Protein 2ERX (pdb70)

Nearest PDB structures (foldseek):
  2erx-assembly1_A  TM=1.006E+00  e=3.617E-36  Homo sapiens
  8b69-assembly1_D  TM=9.251E-01  e=3.423E-17  Homo sapiens
  6if3-assembly1_B  TM=9.334E-01  e=2.438E-16  Homo sapiens
  3nkv-assembly2_B  TM=9.254E-01  e=1.265E-15  Homo sapiens
  6bsx-assembly4_D  TM=8.796E-01  e=8.119E-16  Homo sapiens

Solvent-accessible surface area: 14906 Å² total; per-residue (Å²): 177,19,11,72,1,2,1,2,4,17,47,38,3,14,13,19,24,2,0,25,45,27,27,28,46,51,68,76,138,78,152,26,89,19,29,21,2,21,6,47,43,56,3,43,21,70,110,79,128,20,12,0,33,0,15,1,5,27,19,55,159,77,50,85,74,40,53,98,101,14,0,59,117,3,49,0,0,1,0,0,0,4,0,37,35,58,77,4,13,89,66,0,47,78,19,35,78,44,3,58,118,48,66,99,120,48,5,20,3,0,0,0,4,70,21,48,73,48,126,67,57,104,2,99,37,77,60,0,71,41,38,4,161,100,26,145,24,32,48,25,27,0,0,3,99,121,88,83,42,2,84,78,0,1,86,54,0,4,68,73,10,171,105,143,100,9,58,79,102,121,53,0,54,1,2,2,1,3,8,36,38,4,14,14,19,24,2,0,26,45,24,29,27,52,48,73,68,118,71,137,32,79,14,30,20,3,16,6,34,44,61,5,50,30,110,121,8,10,0,17,0,5,1,5,17,33,69,42,99,55,107,81,35,48,34,89,7,0,60,98,3,49,0,0,1,0,0,0,4,0,40,36,126,125,4,10,45,69,0,109,84,19,39,58,55,2,71,89,69,98,102,46,5,19,4,0,0,0,4,69,28,44,70,67,134,59,65,53,0,100,43,83,57,0,61,56,32,4,72,105,31,119,25,29,49,25,28,0,0,3,106,117,75,86,41,0,64,82,0,1,94,38,0,3,130,72,14,164,114,67,116,14,57,82

Radius of gyration: 21.2 Å; Cα contacts (8 Å, |Δi|>4): 663; chains: 2; bounding box: 57×48×46 Å

Foldseek 3Di:
DEAEEEEDWAPPQQLVLLVCCQQPVDHDPDGDFDAKDKDWDWWDWAPGIHIYIYIRHGNDPPCVVVLLVSLLPHQEYEYEAEQLDPVRVVVCPVVLVSNCVNVVLGAYEYEHEPVVVVVNGDHDPVNVVVVCVVSVHHYDYYYSVVRGCSQVVVQVRQVSRDVINIHD/DDEAEEEEDWAPPQQLVLLVCCQPPVDHDPDDDFDDKDKDWDWWDLVIDIYIYIRHGNHDDPPVVLLVSLLVHQEYEYEGEQLDPVRVVVCVVVLVSSVVNYLGAYEYEHEPVVPVVRGDHDPVNVVVVCVVSVYHYDYYYSPVRGCSNVVVQVSQVSNPPGHIGD

Structure (mmCIF, N/CA/C/O backbone):
data_2ERX
#
_entry.id   2ERX
#
_cell.length_a   55.041
_cell.length_b   74.931
_cell.length_c   85.691
_cell.angle_alpha   90.00
_cell.angle_beta   90.00
_cell.angle_gamma   90.00
#
_symmetry.space_group_name_H-M   'P 21 21 21'
#
loop_
_entity.id
_entity.type
_entity.pdbx_description
1 polymer 'GTP-binding protein Di-Ras2'
2 non-polymer 'PHOSPHATE ION'
3 non-polymer 'MAGNESIUM ION'
4 non-polymer "GUANOSINE-5'-DIPHOSPHATE"
5 water water
#
loop_
_atom_site.group_PDB
_atom_site.id
_atom_site.type_symbol
_atom_site.label_atom_id
_atom_site.label_alt_id
_atom_site.label_comp_id
_atom_site.label_asym_id
_atom_site.label_entity_id
_atom_site.label_seq_id
_atom_site.pdbx_PDB_ins_code
_atom_site.Cartn_x
_atom_site.Cartn_y
_atom_site.Cartn_z
_atom_site.occupancy
_atom_site.B_iso_or_equiv
_atom_site.auth_seq_id
_atom_site.auth_comp_id
_atom_site.auth_asym_id
_atom_site.auth_atom_id
_atom_site.pdbx_PDB_model_num
ATOM 1 N N . ASN A 1 2 ? -12.842 5.452 8.937 1.00 56.65 6 ASN A N 1
ATOM 2 C CA . ASN A 1 2 ? -13.820 5.640 10.049 1.00 55.15 6 ASN A CA 1
ATOM 3 C C . ASN A 1 2 ? -13.593 6.966 10.805 1.00 49.96 6 ASN A C 1
ATOM 4 O O . ASN A 1 2 ? -14.482 7.830 10.908 1.00 52.73 6 ASN A O 1
ATOM 9 N N . ASP A 1 3 ? -12.404 7.099 11.371 1.00 34.88 7 ASP A N 1
ATOM 10 C CA . ASP A 1 3 ? -12.020 8.346 11.997 1.00 29.49 7 ASP A CA 1
ATOM 11 C C . ASP A 1 3 ? -10.579 8.690 11.653 1.00 29.43 7 ASP A C 1
ATOM 12 O O . ASP A 1 3 ? -9.836 7.854 11.148 1.00 28.62 7 ASP A O 1
ATOM 17 N N . TYR A 1 4 ? -10.229 9.955 11.866 1.00 19.71 8 TYR A N 1
ATOM 18 C CA . TYR A 1 4 ? -8.894 10.431 11.676 1.00 17.23 8 TYR A CA 1
ATOM 19 C C . TYR A 1 4 ? -8.327 10.734 13.044 1.00 19.23 8 TYR A C 1
ATOM 20 O O . TYR A 1 4 ? -8.939 11.461 13.793 1.00 23.05 8 TYR A O 1
ATOM 29 N N . ARG A 1 5 ? -7.203 10.105 13.391 1.00 19.20 9 ARG A N 1
ATOM 30 C CA . ARG A 1 5 ? -6.668 10.091 14.744 1.00 20.02 9 ARG A CA 1
ATOM 31 C C . ARG A 1 5 ? -5.415 10.928 14.885 1.00 19.35 9 ARG A C 1
ATOM 32 O O . ARG A 1 5 ? -4.423 10.701 14.255 1.00 18.21 9 ARG A O 1
ATOM 40 N N . VAL A 1 6 ? -5.470 11.917 15.790 1.00 17.28 10 VAL A N 1
ATOM 41 C CA . VAL A 1 6 ? -4.367 12.800 16.121 1.00 17.86 10 VAL A CA 1
ATOM 42 C C . VAL A 1 6 ? -3.934 12.562 17.555 1.00 21.58 10 VAL A C 1
ATOM 43 O O . VAL A 1 6 ? -4.817 12.434 18.392 1.00 20.91 10 VAL A O 1
ATOM 47 N N . ALA A 1 7 ? -2.645 12.409 17.817 1.00 16.89 11 ALA A N 1
ATOM 48 C CA . ALA A 1 7 ? -2.184 12.244 19.197 1.00 18.60 11 ALA A CA 1
ATOM 49 C C . ALA A 1 7 ? -1.281 13.411 19.567 1.00 18.74 11 ALA A C 1
ATOM 50 O O . ALA A 1 7 ? -0.431 13.805 18.778 1.00 19.84 11 ALA A O 1
ATOM 52 N N . VAL A 1 8 ? -1.398 13.871 20.823 1.00 18.61 12 VAL A N 1
ATOM 53 C CA . VAL A 1 8 ? -0.684 15.012 21.265 1.00 18.22 12 VAL A CA 1
ATOM 54 C C . VAL A 1 8 ? 0.227 14.600 22.348 1.00 19.25 12 VAL A C 1
ATOM 55 O O . VAL A 1 8 ? -0.256 14.047 23.371 1.00 20.99 12 VAL A O 1
ATOM 59 N N . PHE A 1 9 ? 1.525 14.865 22.178 1.00 16.96 13 PHE A N 1
ATOM 60 C CA . PHE A 1 9 ? 2.568 14.443 23.153 1.00 16.07 13 PHE A CA 1
ATOM 61 C C . PHE A 1 9 ? 3.376 15.649 23.653 1.00 17.84 13 PHE A C 1
ATOM 62 O O . PHE A 1 9 ? 3.450 16.706 23.003 1.00 21.07 13 PHE A O 1
ATOM 70 N N . GLY A 1 10 ? 4.011 15.473 24.809 1.00 17.92 14 GLY A N 1
ATOM 71 C CA . GLY A 1 10 ? 4.906 16.465 25.369 1.00 18.40 14 GLY A CA 1
ATOM 72 C C . GLY A 1 10 ? 5.003 16.355 26.879 1.00 21.13 14 GLY A C 1
ATOM 73 O O . GLY A 1 10 ? 4.245 15.624 27.513 1.00 19.89 14 GLY A O 1
ATOM 74 N N . ALA A 1 11 ? 5.967 17.072 27.440 1.00 19.96 15 ALA A N 1
ATOM 75 C CA . ALA A 1 11 ? 6.207 17.053 28.896 1.00 22.39 15 ALA A CA 1
ATOM 76 C C . ALA A 1 11 ? 5.032 17.558 29.715 1.00 20.25 15 ALA A C 1
ATOM 77 O O . ALA A 1 11 ? 4.206 18.284 29.236 1.00 20.48 15 ALA A O 1
ATOM 79 N N . GLY A 1 12 ? 5.000 17.229 31.007 1.00 21.18 16 GLY A N 1
ATOM 80 C CA . GLY A 1 12 ? 3.915 17.758 31.826 1.00 20.63 16 GLY A CA 1
ATOM 81 C C . GLY A 1 12 ? 4.068 19.284 31.880 1.00 22.41 16 GLY A C 1
ATOM 82 O O . GLY A 1 12 ? 5.201 19.845 31.991 1.00 23.19 16 GLY A O 1
ATOM 83 N N . GLY A 1 13 ? 2.922 19.942 31.795 1.00 20.62 17 GLY A N 1
ATOM 84 C CA . GLY A 1 13 ? 2.785 21.343 32.068 1.00 18.57 17 GLY A CA 1
ATOM 85 C C . GLY A 1 13 ? 2.988 22.259 30.879 1.00 20.98 17 GLY A C 1
ATOM 86 O O . GLY A 1 13 ? 2.943 23.483 31.039 1.00 21.75 17 GLY A O 1
ATOM 87 N N . VAL A 1 14 ? 3.209 21.695 29.699 1.00 18.87 18 VAL A N 1
ATOM 88 C CA . VAL A 1 14 ? 3.440 22.534 28.502 1.00 16.45 18 VAL A CA 1
ATOM 89 C C . VAL A 1 14 ? 2.224 23.143 27.853 1.00 18.76 18 VAL A C 1
ATOM 90 O O . VAL A 1 14 ? 2.356 24.068 27.086 1.00 19.50 18 VAL A O 1
ATOM 94 N N . GLY A 1 15 ? 1.046 22.583 28.118 1.00 18.29 19 GLY A N 1
ATOM 95 C CA . GLY A 1 15 ? -0.196 23.002 27.532 1.00 16.78 19 GLY A CA 1
ATOM 96 C C . GLY A 1 15 ? -0.890 22.072 26.557 1.00 18.60 19 GLY A C 1
ATOM 97 O O . GLY A 1 15 ? -1.756 22.507 25.793 1.00 19.79 19 GLY A O 1
ATOM 98 N N . LYS A 1 16 ? -0.567 20.778 26.606 1.00 17.70 20 LYS A N 1
ATOM 99 C CA . LYS A 1 16 ? -1.239 19.766 25.762 1.00 17.54 20 LYS A CA 1
ATOM 100 C C . LYS A 1 16 ? -2.756 19.837 25.957 1.00 16.78 20 LYS A C 1
ATOM 101 O O . LYS A 1 16 ? -3.552 19.987 25.038 1.00 17.87 20 LYS A O 1
ATOM 107 N N . SER A 1 17 ? -3.190 19.631 27.217 1.00 17.13 21 SER A N 1
ATOM 108 C CA . SER A 1 17 ? -4.600 19.606 27.494 1.00 15.16 21 SER A CA 1
ATOM 109 C C . SER A 1 17 ? -5.271 20.928 27.116 1.00 16.21 21 SER A C 1
ATOM 110 O O . SER A 1 17 ? -6.384 20.968 26.590 1.00 17.30 21 SER A O 1
ATOM 113 N N . SER A 1 18 ? -4.598 22.038 27.454 1.00 17.43 22 SER A N 1
ATOM 114 C CA . SER A 1 18 ? -5.127 23.354 27.142 1.00 17.15 22 SER A CA 1
ATOM 115 C C . SER A 1 18 ? -5.310 23.627 25.651 1.00 16.84 22 SER A C 1
ATOM 116 O O . SER A 1 18 ? -6.310 24.236 25.261 1.00 17.68 22 SER A O 1
ATOM 119 N N . LEU A 1 19 ? -4.386 23.145 24.839 1.00 16.96 23 LEU A N 1
ATOM 120 C CA . LEU A 1 19 ? -4.532 23.333 23.383 1.00 16.82 23 LEU A CA 1
ATOM 121 C C . LEU A 1 19 ? -5.727 22.526 22.875 1.00 16.97 23 LEU A C 1
ATOM 122 O O . LEU A 1 19 ? -6.585 23.016 22.125 1.00 16.81 23 LEU A O 1
ATOM 127 N N . VAL A 1 20 ? -5.797 21.281 23.327 1.00 17.81 24 VAL A N 1
ATOM 128 C CA . VAL A 1 20 ? -6.920 20.431 22.945 1.00 18.34 24 VAL A CA 1
ATOM 129 C C . VAL A 1 20 ? -8.266 20.987 23.383 1.00 16.50 24 VAL A C 1
ATOM 130 O O . VAL A 1 20 ? -9.191 21.033 22.585 1.00 18.80 24 VAL A O 1
ATOM 134 N N . LEU A 1 21 ? -8.397 21.409 24.648 1.00 16.45 25 LEU A N 1
ATOM 135 C CA . LEU A 1 21 ? -9.619 21.970 25.142 1.00 17.24 25 LEU A CA 1
ATOM 136 C C . LEU A 1 21 ? -10.007 23.298 24.481 1.00 17.98 25 LEU A C 1
ATOM 137 O O . LEU A 1 21 ? -11.174 23.529 24.188 1.00 18.42 25 LEU A O 1
ATOM 142 N N . ARG A 1 22 ? -9.025 24.148 24.195 1.00 18.79 26 ARG A N 1
ATOM 143 C CA . ARG A 1 22 ? -9.340 25.374 23.466 1.00 19.34 26 ARG A CA 1
ATOM 144 C C . ARG A 1 22 ? -9.900 25.042 22.114 1.00 16.62 26 ARG A C 1
ATOM 145 O O . ARG A 1 22 ? -10.854 25.677 21.677 1.00 20.24 26 ARG A O 1
ATOM 153 N N . PHE A 1 23 ? -9.296 24.116 21.395 1.00 18.45 27 PHE A N 1
ATOM 154 C CA . PHE A 1 23 ? -9.756 23.733 20.084 1.00 16.32 27 PHE A CA 1
ATOM 155 C C . PHE A 1 23 ? -11.122 23.063 20.040 1.00 20.71 27 PHE A C 1
ATOM 156 O O . PHE A 1 23 ? -11.975 23.433 19.271 1.00 22.47 27 PHE A O 1
ATOM 164 N N . VAL A 1 24 ? -11.332 22.105 20.940 1.00 17.16 28 VAL A N 1
ATOM 165 C CA . VAL A 1 24 ? -12.565 21.297 20.933 1.00 17.97 28 VAL A CA 1
ATOM 166 C C . VAL A 1 24 ? -13.729 21.958 21.639 1.00 17.33 28 VAL A C 1
ATOM 167 O O . VAL A 1 24 ? -14.860 21.899 21.172 1.00 19.72 28 VAL A O 1
ATOM 171 N N . LYS A 1 25 ? -13.464 22.592 22.813 1.00 16.21 29 LYS A N 1
ATOM 172 C CA . LYS A 1 25 ? -14.495 23.125 23.702 1.00 16.81 29 LYS A CA 1
ATOM 173 C C . LYS A 1 25 ? -14.561 24.658 23.743 1.00 18.21 29 LYS A C 1
ATOM 174 O O . LYS A 1 25 ? -15.556 25.230 24.139 1.00 20.23 29 LYS A O 1
ATOM 180 N N . GLY A 1 26 ? -13.456 25.288 23.354 1.00 19.27 30 GLY A N 1
ATOM 181 C CA . GLY A 1 26 ? -13.373 26.738 23.321 1.00 21.30 30 GLY A CA 1
ATOM 182 C C . GLY A 1 26 ? -12.964 27.359 24.635 1.00 22.08 30 GLY A C 1
ATOM 183 O O . GLY A 1 26 ? -12.941 28.577 24.740 1.00 26.10 30 GLY A O 1
ATOM 184 N N . THR A 1 27 ? -12.667 26.525 25.626 1.00 19.88 31 THR A N 1
ATOM 185 C CA . THR A 1 27 ? -12.403 26.969 26.983 1.00 22.48 31 THR A CA 1
ATOM 186 C C . THR A 1 27 ? -10.894 27.063 27.299 1.00 20.72 31 THR A C 1
ATOM 187 O O . THR A 1 27 ? -10.019 26.522 26.574 1.00 19.65 31 THR A O 1
ATOM 191 N N . PHE A 1 28 ? -10.622 27.745 28.417 1.00 21.26 32 PHE A N 1
ATOM 192 C CA . PHE A 1 28 ? -9.287 27.795 29.009 1.00 19.96 32 PHE A CA 1
ATOM 193 C C . PHE A 1 28 ? -9.349 27.884 30.527 1.00 18.93 32 PHE A C 1
ATOM 194 O O . PHE A 1 28 ? -10.146 28.649 31.059 1.00 24.53 32 PHE A O 1
ATOM 202 N N . ARG A 1 29 ? -8.520 27.126 31.205 1.00 20.45 33 ARG A N 1
ATOM 203 C CA . ARG A 1 29 ? -8.400 27.221 32.686 1.00 20.47 33 ARG A CA 1
ATOM 204 C C . ARG A 1 29 ? -6.958 27.441 33.100 1.00 19.03 33 ARG A C 1
ATOM 205 O O . ARG A 1 29 ? -6.050 26.830 32.530 1.00 20.34 33 ARG A O 1
ATOM 213 N N . GLU A 1 30 ? -6.752 28.313 34.090 1.00 22.21 34 GLU A N 1
ATOM 214 C CA . GLU A 1 30 ? -5.423 28.516 34.637 1.00 21.97 34 GLU A CA 1
ATOM 215 C C . GLU A 1 30 ? -4.987 27.374 35.534 1.00 21.47 34 GLU A C 1
ATOM 216 O O . GLU A 1 30 ? -3.793 27.211 35.773 1.00 22.35 34 GLU A O 1
ATOM 222 N N . SER A 1 31 ? -5.939 26.649 36.127 1.00 23.15 35 SER A N 1
ATOM 223 C CA . SER A 1 31 ? -5.583 25.511 36.982 1.00 21.72 35 SER A CA 1
ATOM 224 C C . SER A 1 31 ? -5.016 24.363 36.189 1.00 26.80 35 SER A C 1
ATOM 225 O O . SER A 1 31 ? -5.467 24.056 35.109 1.00 30.68 35 SER A O 1
ATOM 228 N N . TYR A 1 32 ? -3.973 23.751 36.737 1.00 21.65 36 TYR A N 1
ATOM 229 C CA . TYR A 1 32 ? -3.346 22.561 36.161 1.00 20.20 36 TYR A CA 1
ATOM 230 C C . TYR A 1 32 ? -4.011 21.302 36.721 1.00 20.98 36 TYR A C 1
ATOM 231 O O . TYR A 1 32 ? -4.024 21.055 37.919 1.00 21.15 36 TYR A O 1
ATOM 240 N N . ILE A 1 33 ? -4.537 20.487 35.813 1.00 17.84 37 ILE A N 1
ATOM 241 C CA . ILE A 1 33 ? -5.149 19.241 36.148 1.00 19.03 37 ILE A CA 1
ATOM 242 C C . ILE A 1 33 ? -4.426 18.150 35.376 1.00 19.52 37 ILE A C 1
ATOM 243 O O . ILE A 1 33 ? -4.661 17.995 34.181 1.00 19.33 37 ILE A O 1
ATOM 248 N N . PRO A 1 34 ? -3.547 17.376 36.014 1.00 18.35 38 PRO A N 1
ATOM 249 C CA . PRO A 1 34 ? -2.819 16.311 35.360 1.00 17.74 38 PRO A CA 1
ATOM 250 C C . PRO A 1 34 ? -3.690 15.324 34.609 1.00 19.16 38 PRO A C 1
ATOM 251 O O . PRO A 1 34 ? -4.766 14.982 35.084 1.00 20.82 38 PRO A O 1
ATOM 255 N N . THR A 1 35 ? -3.192 14.870 33.463 1.00 18.77 39 THR A N 1
ATOM 256 C CA . THR A 1 35 ? -3.919 13.966 32.624 1.00 16.00 39 THR A CA 1
ATOM 257 C C . THR A 1 35 ? -3.280 12.564 32.680 1.00 20.18 39 THR A C 1
ATOM 258 O O . THR A 1 35 ? -2.064 12.443 32.857 1.00 21.97 39 THR A O 1
ATOM 262 N N . VAL A 1 36 ? -4.095 11.504 32.541 1.00 19.08 40 VAL A N 1
ATOM 263 C CA . VAL A 1 36 ? -3.596 10.121 32.292 1.00 18.27 40 VAL A CA 1
ATOM 264 C C . VAL A 1 36 ? -3.694 9.884 30.777 1.00 17.71 40 VAL A C 1
ATOM 265 O O . VAL A 1 36 ? -2.666 9.812 30.091 1.00 21.45 40 VAL A O 1
ATOM 269 N N . GLU A 1 37 ? -4.898 9.872 30.250 1.00 17.27 41 GLU A N 1
ATOM 270 C CA . GLU A 1 37 ? -5.109 9.876 28.798 1.00 17.55 41 GLU A CA 1
ATOM 271 C C . GLU A 1 37 ? -6.566 10.204 28.556 1.00 20.49 41 GLU A C 1
ATOM 272 O O . GLU A 1 37 ? -7.472 9.455 29.013 1.00 22.47 41 GLU A O 1
ATOM 278 N N . ASP A 1 38 ? -6.834 11.287 27.824 1.00 17.87 42 ASP A N 1
ATOM 279 C CA . ASP A 1 38 ? -8.211 11.653 27.494 1.00 16.78 42 ASP A CA 1
ATOM 280 C C . ASP A 1 38 ? -8.323 11.684 25.966 1.00 17.74 42 ASP A C 1
ATOM 281 O O . ASP A 1 38 ? -7.317 11.901 25.285 1.00 21.28 42 ASP A O 1
ATOM 286 N N . THR A 1 39 ? -9.516 11.464 25.470 1.00 18.40 43 THR A N 1
ATOM 287 C CA . THR A 1 39 ? -9.769 11.561 24.037 1.00 18.68 43 THR A CA 1
ATOM 288 C C . THR A 1 39 ? -11.021 12.400 23.780 1.00 19.02 43 THR A C 1
ATOM 289 O O . THR A 1 39 ? -11.980 12.399 24.582 1.00 20.25 43 THR A O 1
ATOM 293 N N . TYR A 1 40 ? -11.043 13.075 22.639 1.00 17.91 44 TYR A N 1
ATOM 294 C CA . TYR A 1 40 ? -12.132 13.939 22.276 1.00 18.48 44 TYR A CA 1
ATOM 295 C C . TYR A 1 40 ? -12.447 13.728 20.823 1.00 20.39 44 TYR A C 1
ATOM 296 O O . TYR A 1 40 ? -11.492 13.594 20.031 1.00 21.92 44 TYR A O 1
ATOM 305 N N . ARG A 1 41 ? -13.728 13.762 20.471 1.00 20.05 45 ARG A N 1
ATOM 306 C CA . ARG A 1 41 ? -14.145 13.735 19.078 1.00 18.67 45 ARG A CA 1
ATOM 307 C C . ARG A 1 41 ? -14.773 15.045 18.585 1.00 20.87 45 ARG A C 1
ATOM 308 O O . ARG A 1 41 ? -15.471 15.769 19.357 1.00 22.13 45 ARG A O 1
ATOM 316 N N . GLN A 1 42 ? -14.532 15.318 17.287 1.00 20.69 46 GLN A N 1
ATOM 317 C CA . GLN A 1 42 ? -15.149 16.452 16.619 1.00 20.56 46 GLN A CA 1
ATOM 318 C C . GLN A 1 42 ? -15.520 16.036 15.208 1.00 23.42 46 GLN A C 1
ATOM 319 O O . GLN A 1 42 ? -14.761 15.318 14.613 1.00 23.11 46 GLN A O 1
ATOM 325 N N . VAL A 1 43 ? -16.682 16.439 14.740 1.00 20.57 47 VAL A N 1
ATOM 326 C CA . VAL A 1 43 ? -17.100 16.093 13.365 1.00 23.37 47 VAL A CA 1
ATOM 327 C C . VAL A 1 43 ? -16.292 16.933 12.399 1.00 23.46 47 VAL A C 1
ATOM 328 O O . VAL A 1 43 ? -16.213 18.168 12.567 1.00 24.18 47 VAL A O 1
ATOM 332 N N . ILE A 1 44 ? -15.734 16.299 11.343 1.00 24.13 48 ILE A N 1
ATOM 333 C CA . ILE A 1 44 ? -14.962 17.013 10.316 1.00 21.74 48 ILE A CA 1
ATOM 334 C C . ILE A 1 44 ? -15.427 16.507 8.984 1.00 26.36 48 ILE A C 1
ATOM 335 O O . ILE A 1 44 ? -16.293 15.652 8.926 1.00 26.94 48 ILE A O 1
ATOM 340 N N . SER A 1 45 ? -14.883 17.085 7.921 1.00 26.38 49 SER A N 1
ATOM 341 C CA . SER A 1 45 ? -15.108 16.602 6.556 1.00 32.00 49 SER A CA 1
ATOM 342 C C . SER A 1 45 ? -13.977 15.668 6.130 1.00 32.00 49 SER A C 1
ATOM 343 O O . SER A 1 45 ? -12.786 15.924 6.384 1.00 27.49 49 SER A O 1
ATOM 346 N N . CYS A 1 46 ? -14.358 14.576 5.490 1.00 35.05 50 CYS A N 1
ATOM 347 C CA . CYS A 1 46 ? -13.397 13.598 5.027 1.00 39.43 50 CYS A CA 1
ATOM 348 C C . CYS A 1 46 ? -13.780 13.155 3.624 1.00 39.33 50 CYS A C 1
ATOM 349 O O . CYS A 1 46 ? -14.817 12.542 3.440 1.00 43.58 50 CYS A O 1
ATOM 352 N N . ASP A 1 47 ? -12.956 13.492 2.645 1.00 46.66 51 ASP A N 1
ATOM 353 C CA . ASP A 1 47 ? -13.332 13.344 1.229 1.00 44.89 51 ASP A CA 1
ATOM 354 C C . ASP A 1 47 ? -14.674 14.034 0.976 1.00 47.18 51 ASP A C 1
ATOM 355 O O . ASP A 1 47 ? -14.869 15.181 1.394 1.00 44.81 51 ASP A O 1
ATOM 357 N N . LYS A 1 48 ? -15.607 13.344 0.322 1.00 42.97 52 LYS A N 1
ATOM 358 C CA . LYS A 1 48 ? -16.933 13.906 0.055 1.00 48.58 52 LYS A CA 1
ATOM 359 C C . LYS A 1 48 ? -17.927 13.360 1.061 1.00 50.19 52 LYS A C 1
ATOM 360 O O . LYS A 1 48 ? -18.999 12.871 0.693 1.00 55.82 52 LYS A O 1
ATOM 362 N N . SER A 1 49 ? -17.557 13.440 2.340 1.00 47.56 53 SER A N 1
ATOM 363 C CA . SER A 1 49 ? -18.345 12.856 3.412 1.00 42.75 53 SER A CA 1
ATOM 364 C C . SER A 1 49 ? -17.927 13.430 4.759 1.00 45.21 53 SER A C 1
ATOM 365 O O . SER A 1 49 ? -17.119 14.355 4.833 1.00 42.91 53 SER A O 1
ATOM 368 N N . ILE A 1 50 ? -18.495 12.865 5.811 1.00 41.10 54 ILE A N 1
ATOM 369 C CA . ILE A 1 50 ? -18.295 13.380 7.164 1.00 44.71 54 ILE A CA 1
ATOM 370 C C . ILE A 1 50 ? -17.708 12.253 8.019 1.00 41.43 54 ILE A C 1
ATOM 371 O O . ILE A 1 50 ? -18.060 11.079 7.842 1.00 36.54 54 ILE A O 1
ATOM 376 N N . CYS A 1 51 ? -16.762 12.592 8.900 1.00 30.49 55 CYS A N 1
ATOM 377 C CA . CYS A 1 51 ? -16.180 11.581 9.759 1.00 30.77 55 CYS A CA 1
ATOM 378 C C . CYS A 1 51 ? -15.857 12.276 11.044 1.00 27.94 55 CYS A C 1
ATOM 379 O O . CYS A 1 51 ? -16.205 13.463 11.196 1.00 29.60 55 CYS A O 1
ATOM 382 N N . THR A 1 52 ? -15.289 11.544 11.992 1.00 29.48 56 THR A N 1
ATOM 383 C CA . THR A 1 52 ? -14.859 12.228 13.212 1.00 25.30 56 THR A CA 1
ATOM 384 C C . THR A 1 52 ? -13.352 12.312 13.238 1.00 26.22 56 THR A C 1
ATOM 385 O O . THR A 1 52 ? -12.633 11.452 12.741 1.00 26.58 56 THR A O 1
ATOM 389 N N . LEU A 1 53 ? -12.886 13.390 13.855 1.00 23.49 57 LEU A N 1
ATOM 390 C CA . LEU A 1 53 ? -11.524 13.573 14.230 1.00 22.33 57 LEU A CA 1
ATOM 391 C C . LEU A 1 53 ? -11.502 13.130 15.695 1.00 21.98 57 LEU A C 1
ATOM 392 O O . LEU A 1 53 ? -12.330 13.601 16.509 1.00 22.37 57 LEU A O 1
ATOM 397 N N . GLN A 1 54 ? -10.587 12.236 16.022 1.00 19.25 58 GLN A N 1
ATOM 398 C CA . GLN A 1 54 ? -10.343 11.801 17.400 1.00 18.48 58 GLN A CA 1
ATOM 399 C C . GLN A 1 54 ? -8.997 12.349 17.838 1.00 20.00 58 GLN A C 1
ATOM 400 O O . GLN A 1 54 ? -7.964 12.051 17.197 1.00 21.53 58 GLN A O 1
ATOM 406 N N . ILE A 1 55 ? -8.987 13.136 18.913 1.00 19.65 59 ILE A N 1
ATOM 407 C CA . ILE A 1 55 ? -7.768 13.701 19.443 1.00 16.29 59 ILE A CA 1
ATOM 408 C C . ILE A 1 55 ? -7.439 13.042 20.759 1.00 19.88 59 ILE A C 1
ATOM 409 O O . ILE A 1 55 ? -8.291 13.066 21.637 1.00 19.58 59 ILE A O 1
ATOM 414 N N . THR A 1 56 ? -6.258 12.478 20.872 1.00 17.18 60 THR A N 1
ATOM 415 C CA . THR A 1 56 ? -5.757 11.866 22.099 1.00 18.80 60 THR A CA 1
ATOM 416 C C . THR A 1 56 ? -4.816 12.812 22.808 1.00 20.64 60 THR A C 1
ATOM 417 O O . THR A 1 56 ? -3.798 13.231 22.289 1.00 20.53 60 THR A O 1
ATOM 421 N N . ASP A 1 57 ? -5.181 13.184 24.035 1.00 18.60 61 ASP A N 1
ATOM 422 C CA . ASP A 1 57 ? -4.403 14.069 24.882 1.00 19.07 61 ASP A CA 1
ATOM 423 C C . ASP A 1 57 ? -3.674 13.147 25.886 1.00 20.06 61 ASP A C 1
ATOM 424 O O . ASP A 1 57 ? -4.319 12.535 26.712 1.00 19.77 61 ASP A O 1
ATOM 429 N N . THR A 1 58 ? -2.364 12.973 25.701 1.00 20.85 62 THR A N 1
ATOM 430 C CA . THR A 1 58 ? -1.586 12.001 26.473 1.00 17.89 62 THR A CA 1
ATOM 431 C C . THR A 1 58 ? -1.007 12.606 27.740 1.00 19.92 62 THR A C 1
ATOM 432 O O . THR A 1 58 ? -1.159 13.786 28.027 1.00 24.62 62 THR A O 1
ATOM 436 N N . THR A 1 59 ? -0.386 11.786 28.562 1.00 20.66 63 THR A N 1
ATOM 437 C CA . THR A 1 59 ? 0.366 12.290 29.701 1.00 19.26 63 THR A CA 1
ATOM 438 C C . THR A 1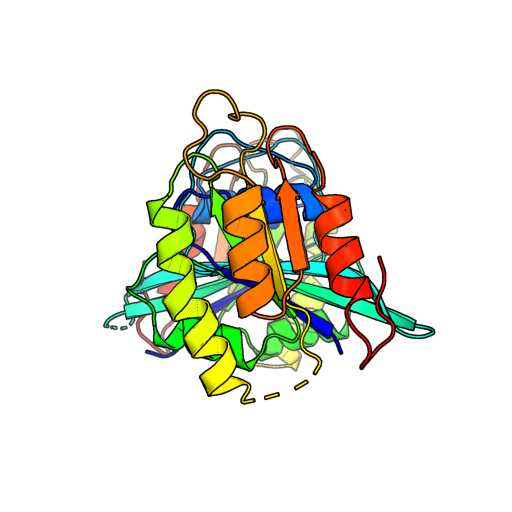 59 ? 1.837 12.536 29.438 1.00 20.89 63 THR A C 1
ATOM 439 O O . THR A 1 59 ? 2.490 11.758 28.750 1.00 25.83 63 THR A O 1
ATOM 443 N N . GLY A 1 60 ? 2.379 13.506 30.133 1.00 22.73 64 GLY A N 1
ATOM 444 C CA . GLY A 1 60 ? 3.802 13.724 30.229 1.00 26.14 64 GLY A CA 1
ATOM 445 C C . GLY A 1 60 ? 4.500 12.914 31.335 1.00 32.28 64 GLY A C 1
ATOM 446 O O . GLY A 1 60 ? 5.713 12.986 31.502 1.00 35.38 64 GLY A O 1
ATOM 447 N N . SER A 1 61 ? 3.746 12.107 32.065 1.00 28.37 65 SER A N 1
ATOM 448 C CA . SER A 1 61 ? 4.345 11.133 32.965 1.00 28.05 65 SER A CA 1
ATOM 449 C C . SER A 1 61 ? 5.062 10.086 32.123 1.00 30.50 65 SER A C 1
ATOM 450 O O . SER A 1 61 ? 4.610 9.742 31.014 1.00 34.27 65 SER A O 1
ATOM 453 N N . HIS A 1 62 ? 6.217 9.623 32.609 1.00 34.02 66 HIS A N 1
ATOM 454 C CA . HIS A 1 62 ? 6.946 8.515 31.969 1.00 35.35 66 HIS A CA 1
ATOM 455 C C . HIS A 1 62 ? 6.530 7.155 32.555 1.00 37.58 66 HIS A C 1
ATOM 456 O O . HIS A 1 62 ? 7.203 6.128 32.300 1.00 36.94 66 HIS A O 1
ATOM 463 N N . GLN A 1 63 ? 5.447 7.132 33.340 1.00 28.04 67 GLN A N 1
ATOM 464 C CA . GLN A 1 63 ? 5.098 5.872 34.021 1.00 35.34 67 GLN A CA 1
ATOM 465 C C . GLN A 1 63 ? 4.198 4.997 33.192 1.00 33.89 67 GLN A C 1
ATOM 466 O O . GLN A 1 63 ? 3.805 3.924 33.662 1.00 37.22 67 GLN A O 1
ATOM 468 N N . PHE A 1 64 ? 3.834 5.420 31.973 1.00 29.75 68 PHE A N 1
ATOM 469 C CA . PHE A 1 64 ? 2.925 4.604 31.182 1.00 28.73 68 PHE A CA 1
ATOM 470 C C . PHE A 1 64 ? 3.479 4.336 29.775 1.00 22.17 68 PHE A C 1
ATOM 471 O O . PHE A 1 64 ? 2.810 4.638 28.798 1.00 26.41 68 PHE A O 1
ATOM 479 N N . PRO A 1 65 ? 4.686 3.756 29.674 1.00 26.56 69 PRO A N 1
ATOM 480 C CA . PRO A 1 65 ? 5.287 3.598 28.344 1.00 25.67 69 PRO A CA 1
ATOM 481 C C . PRO A 1 65 ? 4.490 2.734 27.379 1.00 21.65 69 PRO A C 1
ATOM 482 O O . PRO A 1 65 ? 4.444 3.051 26.199 1.00 23.92 69 PRO A O 1
ATOM 486 N N . ALA A 1 66 ? 3.885 1.645 27.848 1.00 25.46 70 ALA A N 1
ATOM 487 C CA . ALA A 1 66 ? 3.068 0.796 26.941 1.00 28.26 70 ALA A CA 1
ATOM 488 C C . ALA A 1 66 ? 1.878 1.537 26.354 1.00 28.45 70 ALA A C 1
ATOM 489 O O . ALA A 1 66 ? 1.578 1.430 25.154 1.00 27.06 70 ALA A O 1
ATOM 491 N N . MET A 1 67 ? 1.174 2.306 27.189 1.00 29.99 71 MET A N 1
ATOM 492 C CA . MET A 1 67 ? 0.048 3.107 26.738 1.00 29.69 71 MET A CA 1
ATOM 493 C C . MET A 1 67 ? 0.502 4.073 25.646 1.00 25.42 71 MET A C 1
ATOM 494 O O . MET A 1 67 ? -0.176 4.239 24.635 1.00 28.16 71 MET A O 1
ATOM 499 N N . GLN A 1 68 ? 1.659 4.702 25.844 1.00 24.84 72 GLN A N 1
ATOM 500 C CA . GLN A 1 68 ? 2.183 5.720 24.928 0.50 16.67 72 GLN A CA 1
ATOM 501 C C . GLN A 1 68 ? 2.500 5.040 23.586 1.00 23.34 72 GLN A C 1
ATOM 502 O O . GLN A 1 68 ? 2.180 5.593 22.533 1.00 22.44 72 GLN A O 1
ATOM 512 N N . ARG A 1 69 ? 3.079 3.839 23.619 1.00 23.19 73 ARG A N 1
ATOM 513 C CA . ARG A 1 69 ? 3.407 3.155 22.354 1.00 21.72 73 ARG A CA 1
ATOM 514 C C . ARG A 1 69 ? 2.151 2.772 21.588 1.00 20.95 73 ARG A C 1
ATOM 515 O O . ARG A 1 69 ? 2.122 2.886 20.338 1.00 20.61 73 ARG A O 1
ATOM 523 N N . LEU A 1 70 ? 1.102 2.350 22.303 1.00 21.09 74 LEU A N 1
ATOM 524 C CA . LEU A 1 70 ? -0.162 2.048 21.652 1.00 22.42 74 LEU A CA 1
ATOM 525 C C . LE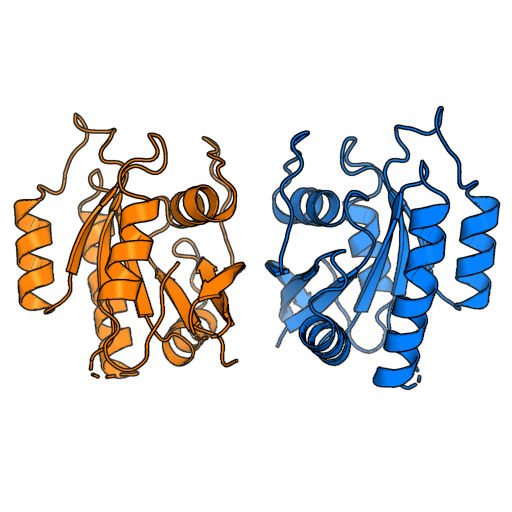U A 1 70 ? -0.781 3.313 21.009 1.00 21.21 74 LEU A C 1
ATOM 526 O O . LEU A 1 70 ? -1.270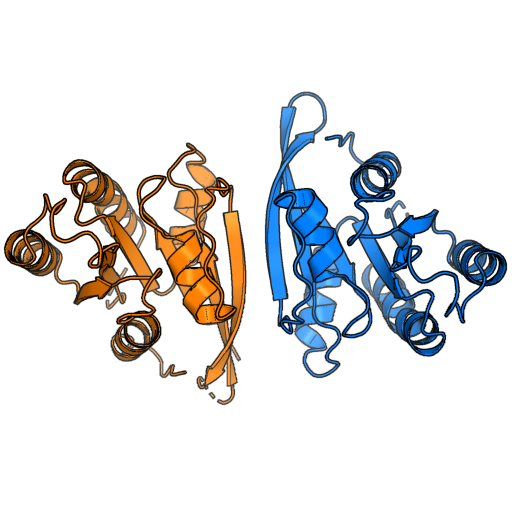 3.228 19.861 1.00 22.90 74 LEU A O 1
ATOM 531 N N . SER A 1 71 ? -0.692 4.459 21.704 1.00 22.30 75 SER A N 1
ATOM 532 C CA . SER A 1 71 ? -1.162 5.752 21.156 1.00 24.83 75 SER A CA 1
ATOM 533 C C . SER A 1 71 ? -0.429 6.196 19.901 1.00 23.21 75 SER A C 1
ATOM 534 O O . SER A 1 71 ? -1.024 6.701 18.942 1.00 26.84 75 SER A O 1
ATOM 537 N N . ILE A 1 72 ? 0.869 5.909 19.833 1.00 21.13 76 ILE A N 1
ATOM 538 C CA . ILE A 1 72 ? 1.617 6.174 18.649 1.00 20.06 76 ILE A CA 1
ATOM 539 C C . ILE A 1 72 ? 1.178 5.268 17.504 1.00 22.81 76 ILE A C 1
ATOM 540 O O . ILE A 1 72 ? 0.929 5.685 16.394 1.00 23.87 76 ILE A O 1
ATOM 545 N N . SER A 1 73 ? 1.039 3.982 17.797 1.00 20.35 77 SER A N 1
ATOM 546 C CA . SER A 1 73 ? 0.673 2.999 16.770 1.00 20.79 77 SER A CA 1
ATOM 547 C C . SER A 1 73 ? -0.652 3.321 16.076 1.00 22.50 77 SER A C 1
ATOM 548 O O . SER A 1 73 ? -0.751 3.153 14.874 1.00 29.99 77 SER A O 1
ATOM 551 N N . LYS A 1 74 ? -1.632 3.735 16.856 1.00 28.04 78 LYS A N 1
ATOM 552 C CA . LYS A 1 74 ? -2.952 4.038 16.347 1.00 31.40 78 LYS A CA 1
ATOM 553 C C . LYS A 1 74 ? -3.098 5.432 15.712 1.00 29.62 78 LYS A C 1
ATOM 554 O O . LYS A 1 74 ? -4.008 5.637 14.922 1.00 32.73 78 LYS A O 1
ATOM 560 N N . GLY A 1 75 ? -2.199 6.350 16.024 1.00 25.46 79 GLY A N 1
ATOM 561 C CA . GLY A 1 75 ? -2.307 7.717 15.485 1.00 22.54 79 GLY A CA 1
ATOM 562 C C . GLY A 1 75 ? -2.008 7.779 14.018 1.00 21.56 79 GLY A C 1
ATOM 563 O O . GLY A 1 75 ? -1.126 7.035 13.501 1.00 25.20 79 GLY A O 1
ATOM 564 N N . HIS A 1 76 ? -2.717 8.667 13.315 1.00 21.40 80 HIS A N 1
ATOM 565 C CA . HIS A 1 76 ? -2.439 9.040 11.910 1.00 18.48 80 HIS A CA 1
ATOM 566 C C . HIS A 1 76 ? -1.542 10.269 11.789 1.00 21.57 80 HIS A C 1
ATOM 567 O O . HIS A 1 76 ? -0.820 10.428 10.801 1.00 22.66 80 HIS A O 1
ATOM 574 N N . ALA A 1 77 ? -1.598 11.148 12.788 1.00 19.16 81 ALA A N 1
ATOM 575 C CA . ALA A 1 77 ? -0.906 12.452 12.761 1.00 18.60 81 ALA A CA 1
ATOM 576 C C . ALA A 1 77 ? -0.550 12.804 14.207 1.00 17.83 81 ALA A C 1
ATOM 577 O O . ALA A 1 77 ? -1.230 12.345 15.137 1.00 18.74 81 ALA A O 1
ATOM 579 N N . PHE A 1 78 ? 0.522 13.586 14.385 1.00 17.69 82 PHE A N 1
ATOM 580 C CA . PHE A 1 78 ? 1.077 13.864 15.741 1.00 18.22 82 PHE A CA 1
ATOM 581 C C . PHE A 1 78 ? 1.380 15.318 15.961 1.00 19.27 82 PHE A C 1
ATOM 582 O O . PHE A 1 78 ? 1.831 16.016 15.059 1.00 17.68 82 PHE A O 1
ATOM 590 N N . ILE A 1 79 ? 1.106 15.795 17.165 1.00 16.57 83 ILE A N 1
ATOM 591 C CA . ILE A 1 79 ? 1.466 17.126 17.612 1.00 17.85 83 ILE A CA 1
ATOM 592 C C . ILE A 1 79 ? 2.407 16.959 18.809 1.00 18.86 83 ILE A C 1
ATOM 593 O O . ILE A 1 79 ? 2.073 16.305 19.788 1.00 20.23 83 ILE A O 1
ATOM 598 N N . LEU A 1 80 ? 3.593 17.532 18.694 1.00 17.08 84 LEU A N 1
ATOM 599 C CA . LEU A 1 80 ? 4.656 17.406 19.686 1.00 17.04 84 LEU A CA 1
ATOM 600 C C . LEU A 1 80 ? 4.774 18.812 20.302 1.00 18.08 84 LEU A C 1
ATOM 601 O O . LEU A 1 80 ? 5.287 19.737 19.615 1.00 18.32 84 LEU A O 1
ATOM 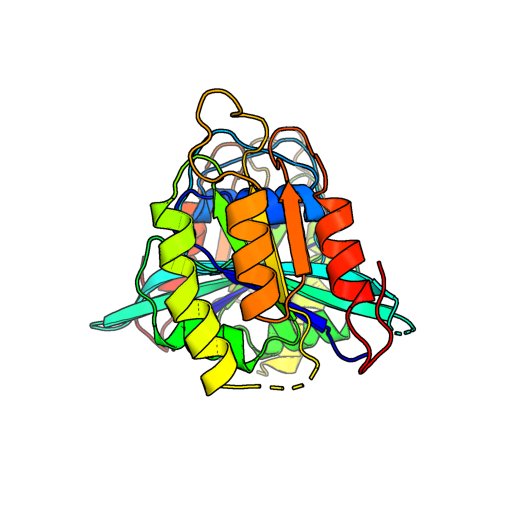606 N N . VAL A 1 81 ? 4.327 18.979 21.537 1.00 18.22 85 VAL A N 1
ATOM 607 C CA . VAL A 1 81 ? 4.222 20.286 22.195 1.00 16.97 85 VAL A CA 1
ATOM 608 C C . VAL A 1 81 ? 5.340 20.446 23.194 1.00 17.37 85 VAL A C 1
ATOM 609 O O . VAL A 1 81 ? 5.628 19.538 24.003 1.00 17.39 85 VAL A O 1
ATOM 613 N N . TYR A 1 82 ? 5.922 21.641 23.201 1.00 18.54 86 TYR A N 1
ATOM 614 C CA . TYR A 1 82 ? 6.831 22.087 24.232 1.00 17.03 86 TYR A CA 1
ATOM 615 C C . TYR A 1 82 ? 6.390 23.488 24.671 1.00 18.88 86 TYR A C 1
ATOM 616 O O . TYR A 1 82 ? 5.531 24.103 24.029 1.00 18.55 86 TYR A O 1
ATOM 625 N N . SER A 1 83 ? 6.976 24.005 25.763 1.00 16.49 87 SER A N 1
ATOM 626 C CA . SER A 1 83 ? 6.704 25.370 26.221 1.00 18.13 87 SER A CA 1
ATOM 627 C C . SER A 1 83 ? 7.875 26.246 25.849 1.00 15.69 87 SER A C 1
ATOM 628 O O . SER A 1 83 ? 9.043 25.891 26.109 1.00 18.12 87 SER A O 1
ATOM 631 N N . ILE A 1 84 ? 7.603 27.401 25.269 1.00 17.70 88 ILE A N 1
ATOM 632 C CA . ILE A 1 84 ? 8.715 28.294 24.897 1.00 19.95 88 ILE A CA 1
ATOM 633 C C . ILE A 1 84 ? 9.478 28.770 26.139 1.00 16.29 88 ILE A C 1
ATOM 634 O O . ILE A 1 84 ? 10.609 29.250 26.028 1.00 20.05 88 ILE A O 1
ATOM 639 N N . THR A 1 85 ? 8.882 28.632 27.300 1.00 20.73 89 THR A N 1
ATOM 640 C CA . THR A 1 85 ? 9.548 29.062 28.528 1.00 21.51 89 THR A CA 1
ATOM 641 C C . THR A 1 85 ? 10.455 27.965 29.144 1.00 24.96 89 THR A C 1
ATOM 642 O O . THR A 1 85 ? 11.058 28.215 30.188 1.00 23.34 89 THR A O 1
ATOM 646 N N . SER A 1 86 ? 10.562 26.795 28.512 1.00 22.80 90 SER A N 1
ATOM 647 C CA . SER A 1 86 ? 11.310 25.661 29.064 1.00 20.24 90 SER A CA 1
ATOM 648 C C . SER A 1 86 ? 12.122 24.937 27.988 1.00 19.79 90 SER A C 1
ATOM 649 O O . SER A 1 86 ? 11.581 24.174 27.190 1.00 19.83 90 SER A O 1
ATOM 652 N N . ARG A 1 87 ? 13.419 25.178 27.959 1.00 22.58 91 ARG A N 1
ATOM 653 C CA . ARG A 1 87 ? 14.308 24.404 27.053 1.00 23.69 91 ARG A CA 1
ATOM 654 C C . ARG A 1 87 ? 14.273 22.911 27.327 1.00 21.53 91 ARG A C 1
ATOM 655 O O . ARG A 1 87 ? 14.312 22.095 26.428 1.00 23.79 91 ARG A O 1
ATOM 658 N N . GLN A 1 88 ? 14.158 22.543 28.586 1.00 24.34 92 GLN A N 1
ATOM 659 C CA . GLN A 1 88 ? 14.051 21.138 28.946 1.00 24.12 92 GLN A CA 1
ATOM 660 C C . GLN A 1 88 ? 12.855 20.477 28.299 1.00 25.13 92 GLN A C 1
ATOM 661 O O . GLN A 1 88 ? 12.953 19.339 27.898 1.00 24.60 92 GLN A O 1
ATOM 664 N N . SER A 1 89 ? 11.705 21.165 28.206 1.00 20.09 93 SER A N 1
ATOM 665 C CA . SER A 1 89 ? 10.531 20.556 27.594 1.00 20.87 93 SER A CA 1
ATOM 666 C C . SER A 1 89 ? 10.752 20.277 26.087 1.00 19.35 93 SER A C 1
ATOM 667 O O . SER A 1 89 ? 10.215 19.333 25.539 1.00 23.34 93 SER A O 1
ATOM 670 N N . LEU A 1 90 ? 11.522 21.128 25.413 1.00 21.25 94 LEU A N 1
ATOM 671 C CA . LEU A 1 90 ? 11.884 20.879 24.010 1.00 22.12 94 LEU A CA 1
ATOM 672 C C . LEU A 1 90 ? 12.736 19.595 23.897 1.00 23.70 94 LEU A C 1
ATOM 673 O O . LEU A 1 90 ? 12.485 18.693 23.068 1.00 23.82 94 LEU A O 1
ATOM 678 N N . GLU A 1 91 ? 13.745 19.504 24.737 1.00 22.95 95 GLU A N 1
ATOM 679 C CA . GLU A 1 91 ? 14.650 18.347 24.739 1.00 27.93 95 GLU A CA 1
ATOM 680 C C . GLU A 1 91 ? 13.943 17.008 24.976 1.00 24.87 95 GLU A C 1
ATOM 681 O O . GLU A 1 91 ? 14.296 15.974 24.381 1.00 27.01 95 GLU A O 1
ATOM 685 N N . GLU A 1 92 ? 12.902 17.033 25.800 1.00 22.90 96 GLU A N 1
ATOM 686 C CA . GLU A 1 92 ? 12.100 15.872 26.130 1.00 25.04 96 GLU A CA 1
ATOM 687 C C . GLU A 1 92 ? 11.262 15.323 24.982 1.00 24.12 96 GLU A C 1
ATOM 688 O O . GLU A 1 92 ? 10.760 14.199 25.056 1.00 25.62 96 GLU A O 1
ATOM 694 N N . LEU A 1 93 ? 11.118 16.083 23.905 1.00 20.59 97 LEU A N 1
ATOM 695 C CA . LEU A 1 93 ? 10.391 15.602 22.725 1.00 23.60 97 LEU A CA 1
ATOM 696 C C . LEU A 1 93 ? 11.237 14.669 21.851 1.00 27.25 97 LEU A C 1
ATOM 697 O O . LEU A 1 93 ? 10.691 13.934 21.027 1.00 24.91 97 LEU A O 1
ATOM 702 N N . LYS A 1 94 ? 12.547 14.723 21.996 1.00 27.97 98 LYS A N 1
ATOM 703 C CA . LYS A 1 94 ? 13.441 13.924 21.128 1.00 29.78 98 LYS A CA 1
ATOM 704 C C . LYS A 1 94 ? 13.155 12.434 21.173 1.00 24.91 98 LYS A C 1
ATOM 705 O O . LYS A 1 94 ? 12.979 11.794 20.110 1.00 27.34 98 LYS A O 1
ATOM 708 N N . PRO A 1 95 ? 13.074 11.840 22.364 1.00 26.48 99 PRO A N 1
ATOM 709 C CA . PRO A 1 95 ? 12.692 10.427 22.492 1.00 25.66 99 PRO A CA 1
ATOM 710 C C . PRO A 1 95 ? 11.314 10.034 21.988 1.00 24.52 99 PRO A C 1
ATOM 711 O O . PRO A 1 95 ? 11.104 8.916 21.577 1.00 27.44 99 PRO A O 1
ATOM 715 N N . ILE A 1 96 ? 10.376 10.987 22.005 1.00 22.12 100 ILE A N 1
ATOM 716 C CA . ILE A 1 96 ? 9.047 10.732 21.528 1.00 22.58 100 ILE A CA 1
ATOM 717 C C . ILE A 1 96 ? 9.124 10.650 19.993 1.00 19.32 100 ILE A C 1
ATOM 718 O O . ILE A 1 96 ? 8.541 9.772 19.383 1.00 22.92 100 ILE A O 1
ATOM 723 N N . TYR A 1 97 ? 9.816 11.614 19.384 1.00 21.83 101 TYR A N 1
ATOM 724 C CA . TYR A 1 97 ? 10.004 11.641 17.909 1.00 21.91 101 TYR A CA 1
ATOM 725 C C . TYR A 1 97 ? 10.660 10.354 17.472 1.00 21.78 101 TYR A C 1
ATOM 726 O O . TYR A 1 97 ? 10.244 9.681 16.492 1.00 22.66 101 TYR A O 1
ATOM 735 N N . GLU A 1 98 ? 11.662 9.947 18.232 1.00 21.32 102 GLU A N 1
ATOM 736 C CA . GLU A 1 98 ? 12.330 8.673 17.906 1.00 22.12 102 GLU A CA 1
ATOM 737 C C . GLU A 1 98 ? 11.405 7.439 17.941 1.00 20.98 102 GLU A C 1
ATOM 738 O O . GLU A 1 98 ? 11.493 6.502 17.111 1.00 23.89 102 GLU A O 1
ATOM 741 N N . GLN A 1 99 ? 10.533 7.381 18.929 1.00 21.54 103 GLN A N 1
ATOM 742 C CA . GLN A 1 99 ? 9.550 6.302 19.025 1.00 21.32 103 GLN A CA 1
ATOM 743 C C . GLN A 1 99 ? 8.539 6.316 17.888 1.00 20.86 103 GLN A C 1
ATOM 744 O O . GLN A 1 99 ? 8.120 5.273 17.406 1.00 21.51 103 GLN A O 1
ATOM 750 N N . ILE A 1 100 ? 8.117 7.515 17.466 1.00 17.79 104 ILE A N 1
ATOM 751 C CA . ILE A 1 100 ? 7.225 7.606 16.309 1.00 22.05 104 ILE A CA 1
ATOM 752 C C . ILE A 1 100 ? 7.923 7.023 15.093 1.00 20.57 104 ILE A C 1
ATOM 753 O O . ILE A 1 100 ? 7.339 6.226 14.346 1.00 23.22 104 ILE A O 1
ATOM 758 N N . CYS A 1 101 ? 9.169 7.418 14.857 1.00 21.87 105 CYS A N 1
ATOM 759 C CA . CYS A 1 101 ? 9.915 6.867 13.716 1.00 26.72 105 CYS A CA 1
ATOM 760 C C . CYS A 1 101 ? 10.105 5.346 13.829 1.00 26.68 105 CYS A C 1
ATOM 761 O O . CYS A 1 101 ? 9.993 4.620 12.831 1.00 27.89 105 CYS A O 1
ATOM 764 N N . GLU A 1 102 ? 10.381 4.837 15.032 1.00 23.11 106 GLU A N 1
ATOM 765 C CA . GLU A 1 102 ? 10.573 3.409 15.187 1.00 26.90 106 GLU A CA 1
ATOM 766 C C . GLU A 1 102 ? 9.307 2.594 14.879 1.00 24.68 106 GLU A C 1
ATOM 767 O O . GLU A 1 102 ? 9.349 1.502 14.279 1.00 27.46 106 GLU A O 1
ATOM 773 N N . ILE A 1 103 ? 8.171 3.081 15.359 1.00 21.64 107 ILE A N 1
ATOM 774 C CA . ILE A 1 103 ? 6.893 2.416 15.255 1.00 19.64 107 ILE A CA 1
ATOM 775 C C . ILE A 1 103 ? 6.291 2.608 13.889 1.00 25.41 107 ILE A C 1
ATOM 776 O O . ILE A 1 103 ? 5.727 1.648 13.351 1.00 27.45 107 ILE A O 1
ATOM 781 N N . LYS A 1 104 ? 6.418 3.794 13.312 1.00 25.04 108 LYS A N 1
ATOM 782 C CA . LYS A 1 104 ? 5.810 4.074 12.010 1.00 30.41 108 LYS A CA 1
ATOM 783 C C . LYS A 1 104 ? 6.728 3.738 10.832 1.00 36.74 108 LYS A C 1
ATOM 784 O O . LYS A 1 104 ? 6.238 3.468 9.738 1.00 41.80 108 LYS A O 1
ATOM 790 N N . GLY A 1 105 ? 8.044 3.768 11.051 1.00 36.10 109 GLY A N 1
ATOM 791 C CA . GLY A 1 105 ? 9.012 3.315 10.051 1.00 39.64 109 GLY A CA 1
ATOM 792 C C . GLY A 1 105 ? 8.970 4.128 8.780 1.00 41.06 109 GLY A C 1
ATOM 793 O O . GLY A 1 105 ? 8.803 5.334 8.827 1.00 47.06 109 GLY A O 1
ATOM 794 N N . SER A 1 109 ? 5.003 10.563 4.940 1.00 29.53 113 SER A N 1
ATOM 795 C CA . SER A 1 109 ? 3.552 10.589 4.727 1.00 27.77 113 SER A CA 1
ATOM 796 C C . SER A 1 109 ? 2.721 10.848 5.989 1.00 32.37 113 SER A C 1
ATOM 797 O O . SER A 1 109 ? 1.495 10.887 5.913 1.00 41.35 113 SER A O 1
ATOM 800 N N . ILE A 1 110 ? 3.389 11.020 7.126 1.00 30.23 114 ILE A N 1
ATOM 801 C CA . ILE A 1 110 ? 2.718 11.226 8.427 1.00 26.09 114 ILE A CA 1
ATOM 802 C C . ILE A 1 110 ? 2.777 12.714 8.870 1.00 22.52 114 ILE A C 1
ATOM 803 O O . ILE A 1 110 ? 3.889 13.267 9.042 1.00 23.45 114 ILE A O 1
ATOM 808 N N . PRO A 1 111 ? 1.605 13.389 8.955 1.00 21.79 115 PRO A N 1
ATOM 809 C CA . PRO A 1 111 ? 1.679 14.748 9.452 1.00 22.15 115 PRO A CA 1
ATOM 810 C C . PRO A 1 111 ? 2.217 14.831 10.879 1.00 22.90 115 PRO A C 1
ATOM 811 O O . PRO A 1 111 ? 1.701 14.205 11.769 1.00 21.24 115 PRO A O 1
ATOM 815 N N . ILE A 1 112 ? 3.243 15.645 11.059 1.00 21.39 116 ILE A N 1
ATOM 816 C CA . ILE A 1 112 ? 3.820 15.924 12.374 1.00 19.55 116 ILE A CA 1
ATOM 817 C C . ILE A 1 112 ? 4.047 17.419 12.521 1.00 20.60 116 ILE A C 1
ATOM 818 O O . ILE A 1 112 ? 4.691 18.018 11.649 1.00 20.17 116 ILE A O 1
ATOM 823 N N . MET A 1 113 ? 3.560 18.006 13.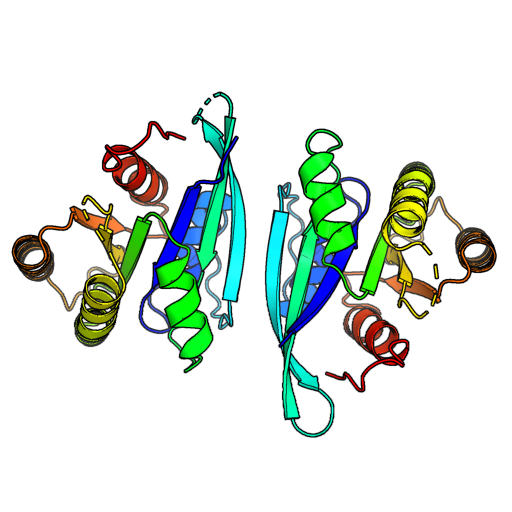610 1.00 20.70 117 MET A N 1
ATOM 824 C CA . MET A 1 113 ? 3.727 19.441 13.930 1.00 21.23 117 MET A CA 1
ATOM 825 C C . MET A 1 113 ? 4.486 19.553 15.248 1.00 19.59 117 MET A C 1
ATOM 826 O O . MET A 1 113 ? 4.074 18.962 16.284 1.00 21.44 117 MET A O 1
ATOM 831 N N . LEU A 1 114 ? 5.594 20.301 15.220 1.00 19.51 118 LEU A N 1
ATOM 832 C CA . LEU A 1 114 ? 6.294 20.734 16.430 1.00 19.38 118 LEU A CA 1
ATOM 833 C C . LEU A 1 114 ? 5.673 22.070 16.858 1.00 20.08 118 LEU A C 1
ATOM 834 O O . LEU A 1 114 ? 5.627 23.009 16.046 1.00 17.84 118 LEU A O 1
ATOM 839 N N . VAL A 1 115 ? 5.245 22.169 18.110 1.00 18.08 119 VAL A N 1
ATOM 840 C CA . VAL A 1 115 ? 4.497 23.323 18.583 1.00 17.50 119 VAL A CA 1
ATOM 841 C C . VAL A 1 115 ? 5.140 23.881 19.852 1.00 19.36 119 VAL A C 1
ATOM 842 O O . VAL A 1 115 ? 5.266 23.199 20.872 1.00 19.24 119 VAL A O 1
ATOM 846 N N . GLY A 1 116 ? 5.506 25.165 19.784 1.00 18.23 120 GLY A N 1
ATOM 847 C CA . GLY A 1 116 ? 5.980 25.890 20.915 1.00 18.49 120 GLY A CA 1
ATOM 848 C C . GLY A 1 116 ? 4.823 26.693 21.519 1.00 17.06 120 GLY A C 1
ATOM 849 O O . GLY A 1 116 ? 4.401 27.736 20.989 1.00 18.88 120 GLY A O 1
ATOM 850 N N . ASN A 1 117 ? 4.276 26.200 22.610 1.00 18.30 121 ASN A N 1
ATOM 851 C CA . ASN A 1 117 ? 3.162 26.821 23.277 1.00 15.29 121 ASN A CA 1
ATOM 852 C C . ASN A 1 117 ? 3.573 27.881 24.308 1.00 13.92 121 ASN A C 1
ATOM 853 O O . ASN A 1 117 ? 4.736 28.014 24.653 1.00 17.47 121 ASN A O 1
ATOM 858 N N . LYS A 1 118 ? 2.602 28.663 24.767 1.00 17.89 122 LYS A N 1
ATOM 859 C CA . LYS A 1 118 ? 2.827 29.737 25.765 1.00 16.56 122 LYS A CA 1
ATOM 860 C C . LYS A 1 118 ? 3.555 30.949 25.166 1.00 18.96 122 LYS A C 1
ATOM 861 O O . LYS A 1 118 ? 4.291 31.655 25.849 1.00 21.10 122 LYS A O 1
ATOM 867 N N . CYS A 1 119 ? 3.327 31.189 23.883 1.00 20.48 123 CYS A N 1
ATOM 868 C CA . CYS A 1 119 ? 4.000 32.289 23.206 1.00 22.01 123 CYS A CA 1
ATOM 869 C C . CYS A 1 119 ? 3.571 33.676 23.756 1.00 24.66 123 CYS A C 1
ATOM 870 O O . CYS A 1 119 ? 4.277 34.691 23.571 1.00 25.41 123 CYS A O 1
ATOM 873 N N . ASP A 1 120 ? 2.467 33.724 24.503 1.00 21.16 124 ASP A N 1
ATOM 874 C CA . ASP A 1 120 ? 2.163 34.903 25.338 1.00 22.05 124 ASP A CA 1
ATOM 875 C C . ASP A 1 120 ? 3.219 35.240 26.420 1.00 25.27 124 ASP A C 1
ATOM 876 O O . ASP A 1 120 ? 3.278 36.387 26.925 1.00 25.50 124 ASP A O 1
ATOM 881 N N . GLU A 1 121 ? 4.021 34.263 26.815 1.00 22.93 125 GLU A N 1
ATOM 882 C CA . GLU A 1 121 ? 5.078 34.412 27.822 1.00 23.60 125 GLU A CA 1
ATOM 883 C C . GLU A 1 121 ? 6.453 34.645 27.167 1.00 26.31 125 GLU A C 1
ATOM 884 O O . GLU A 1 121 ? 7.518 34.307 27.745 1.00 27.78 125 GLU A O 1
ATOM 890 N N . SER A 1 122 ? 6.440 35.269 25.985 1.00 25.04 126 SER A N 1
ATOM 891 C CA . SER A 1 122 ? 7.673 35.582 25.279 1.00 27.42 126 SER A CA 1
ATOM 892 C C . SER A 1 122 ? 8.733 36.273 26.135 1.00 27.86 126 SER A C 1
ATOM 893 O O . SER A 1 122 ? 9.916 36.075 25.880 1.00 32.01 126 SER A O 1
ATOM 896 N N . PRO A 1 123 ? 8.333 37.144 27.070 1.00 28.47 127 PRO A N 1
ATOM 897 C CA . PRO A 1 123 ? 9.326 37.732 28.011 1.00 33.48 127 PRO A CA 1
ATOM 898 C C . PRO A 1 123 ? 10.132 36.754 28.903 1.00 37.61 127 PRO A C 1
ATOM 899 O O . PRO A 1 123 ? 11.197 37.139 29.397 1.00 35.49 127 PRO A O 1
ATOM 903 N N . SER A 1 124 ? 9.627 35.530 29.113 1.00 31.80 128 SER A N 1
ATOM 904 C CA . SER A 1 124 ? 10.317 34.479 29.874 1.00 29.68 128 SER A CA 1
ATOM 905 C C . SER A 1 124 ? 10.784 33.361 28.931 1.00 23.45 128 SER A C 1
ATOM 906 O O . SER A 1 124 ? 11.029 32.241 29.354 1.00 24.53 128 SER A O 1
ATOM 909 N N . ARG A 1 125 ? 10.885 33.685 27.654 1.00 25.23 129 ARG A N 1
ATOM 910 C CA . ARG A 1 125 ? 11.257 32.709 26.667 1.00 22.13 129 ARG A CA 1
ATOM 911 C C . ARG A 1 125 ? 12.662 32.132 26.923 1.00 23.40 129 ARG A C 1
ATOM 912 O O . ARG A 1 125 ? 13.619 32.890 27.138 1.00 25.45 129 ARG A O 1
ATOM 920 N N . GLU A 1 126 ? 12.782 30.816 26.845 1.00 21.32 130 GLU A N 1
ATOM 921 C CA . GLU A 1 126 ? 14.061 30.120 26.831 1.00 20.18 130 GLU A CA 1
ATOM 922 C C . GLU A 1 126 ? 14.396 29.467 25.493 1.00 25.49 130 GLU A C 1
ATOM 923 O O . GLU A 1 126 ? 15.567 29.159 25.227 1.00 30.41 130 GLU A O 1
ATOM 929 N N . VAL A 1 127 ? 13.401 29.190 24.675 1.00 19.09 131 VAL A N 1
ATOM 930 C CA . VAL A 1 127 ? 13.634 28.571 23.385 1.00 19.34 131 VAL A CA 1
ATOM 931 C C . VAL A 1 127 ? 13.311 29.598 22.342 1.00 19.94 131 VAL A C 1
ATOM 932 O O . VAL A 1 127 ? 12.147 30.028 22.222 1.00 20.81 131 VAL A O 1
ATOM 936 N N . GLN A 1 128 ? 14.325 30.004 21.578 1.00 20.15 132 GLN A N 1
ATOM 937 C CA . GLN A 1 128 ? 14.079 30.960 20.500 1.00 20.78 132 GLN A CA 1
ATOM 938 C C . GLN A 1 128 ? 13.447 30.222 19.325 1.00 20.08 132 GLN A C 1
ATOM 939 O O . GLN A 1 128 ? 13.760 29.054 19.056 1.00 22.64 132 GLN A O 1
ATOM 945 N N . SER A 1 129 ? 12.600 30.934 18.593 1.00 20.55 133 SER A N 1
ATOM 946 C CA . SER A 1 129 ? 11.918 30.263 17.462 1.00 20.09 133 SER A CA 1
ATOM 947 C C . SER A 1 129 ? 12.911 29.708 16.486 1.00 21.21 133 SER A C 1
ATOM 948 O O . SER A 1 129 ? 12.735 28.633 15.952 1.00 23.03 133 SER A O 1
ATOM 951 N N . SER A 1 130 ? 13.989 30.443 16.232 1.00 21.03 134 SER A N 1
ATOM 952 C CA . SER A 1 130 ? 15.014 29.969 15.305 1.00 23.34 134 SER A CA 1
ATOM 953 C C . SER A 1 130 ? 15.574 28.594 15.651 1.00 22.58 134 SER A C 1
ATOM 954 O O . SER A 1 130 ? 15.846 27.769 14.762 1.00 25.36 134 SER A O 1
ATOM 957 N N . GLU A 1 131 ? 15.684 28.304 16.946 1.00 21.67 135 GLU A N 1
ATOM 958 C CA . GLU A 1 131 ? 16.223 27.009 17.369 1.00 26.51 135 GLU A CA 1
ATOM 959 C C . GLU A 1 131 ? 15.216 25.859 17.147 1.00 25.25 135 GLU A C 1
ATOM 960 O O . GLU A 1 131 ? 15.580 24.748 16.737 1.00 24.92 135 GLU A O 1
ATOM 963 N N . ALA A 1 132 ? 13.945 26.116 17.406 1.00 23.67 136 ALA A N 1
ATOM 964 C CA . ALA A 1 132 ? 12.925 25.100 17.231 1.00 21.53 136 ALA A CA 1
ATOM 965 C C . ALA A 1 132 ? 12.736 24.861 15.752 1.00 22.02 136 ALA A C 1
ATOM 966 O O . ALA A 1 132 ? 12.537 23.733 15.314 1.00 22.79 136 ALA A O 1
ATOM 968 N N . GLU A 1 133 ? 12.835 25.924 14.961 1.00 22.59 137 GLU A N 1
ATOM 969 C CA . GLU A 1 133 ? 12.744 25.759 13.498 1.00 21.05 137 GLU A CA 1
ATOM 970 C C . GLU A 1 133 ? 13.858 24.877 12.935 1.00 23.61 137 GLU A C 1
ATOM 971 O O . GLU A 1 133 ? 13.631 24.033 12.082 1.00 23.14 137 GLU A O 1
ATOM 977 N N . ALA A 1 134 ? 15.057 25.039 13.455 1.00 24.11 138 ALA A N 1
ATOM 978 C CA . ALA A 1 134 ? 16.164 24.172 13.106 1.00 23.91 138 ALA A CA 1
ATOM 979 C C . ALA A 1 134 ? 15.908 22.700 13.449 1.00 25.93 138 ALA A C 1
ATOM 980 O O . ALA A 1 134 ? 16.222 21.800 12.671 1.00 26.28 138 ALA A O 1
ATOM 982 N N . LEU A 1 135 ? 15.313 22.446 14.615 1.00 23.73 139 LEU A N 1
ATOM 983 C CA . LEU A 1 135 ? 14.978 21.084 14.982 1.00 23.38 139 LEU A CA 1
ATOM 984 C C . LEU A 1 135 ? 13.933 20.484 14.070 1.00 22.59 139 LEU A C 1
ATOM 985 O O . LEU A 1 135 ? 14.085 19.360 13.618 1.00 24.50 139 LEU A O 1
ATOM 990 N N . ALA A 1 136 ? 12.913 21.274 13.737 1.00 22.20 140 ALA A N 1
ATOM 991 C CA . ALA A 1 136 ? 11.836 20.851 12.844 1.00 21.32 140 ALA A CA 1
ATOM 992 C C . ALA A 1 136 ? 12.435 20.503 11.491 1.00 24.77 140 ALA A C 1
ATOM 993 O O . ALA A 1 136 ? 12.023 19.558 10.865 1.00 23.30 140 ALA A O 1
ATOM 995 N N . ARG A 1 137 ? 13.416 21.266 11.053 1.00 22.32 141 ARG A N 1
ATOM 996 C CA . ARG A 1 137 ? 14.077 20.900 9.780 1.00 24.52 141 ARG A CA 1
ATOM 997 C C . ARG A 1 137 ? 14.758 19.554 9.805 1.00 26.73 141 ARG A C 1
ATOM 998 O O . ARG A 1 137 ? 14.631 18.764 8.852 1.00 29.23 141 ARG A O 1
ATOM 1006 N N . THR A 1 138 ? 15.510 19.284 10.862 1.00 24.36 142 THR A N 1
ATOM 1007 C CA . THR A 1 138 ? 16.146 17.967 11.012 1.00 27.87 142 THR A CA 1
ATOM 1008 C C . THR A 1 138 ? 15.153 16.822 11.094 1.00 28.45 142 THR A C 1
ATOM 1009 O O . THR A 1 138 ? 15.420 15.730 10.617 1.00 28.79 142 THR A O 1
ATOM 1013 N N . TRP A 1 139 ? 13.996 17.081 11.694 1.00 25.78 143 TRP A N 1
ATOM 1014 C CA . TRP A 1 139 ? 12.954 16.067 11.901 1.00 26.62 143 TRP A CA 1
ATOM 1015 C C . TRP A 1 139 ? 12.060 15.988 10.681 1.00 31.12 143 TRP A C 1
ATOM 1016 O O . TRP A 1 139 ? 11.207 15.112 10.586 1.00 38.48 143 TRP A O 1
ATOM 1027 N N . LYS A 1 140 ? 12.255 16.893 9.748 1.00 26.98 144 LYS A N 1
ATOM 1028 C CA . LYS A 1 140 ? 11.445 16.995 8.551 1.00 32.83 144 LYS A CA 1
ATOM 1029 C C . LYS A 1 140 ? 9.950 17.162 8.904 1.00 33.96 144 LYS A C 1
ATOM 1030 O O . LYS A 1 140 ? 9.083 16.570 8.267 1.00 37.44 144 LYS A O 1
ATOM 1034 N N . CYS A 1 141 ? 9.661 17.997 9.906 1.00 31.24 145 CYS A N 1
ATOM 1035 C CA . CYS A 1 141 ? 8.274 18.323 10.280 1.00 26.73 145 CYS A CA 1
ATOM 1036 C C . CYS A 1 141 ? 7.964 19.812 10.268 1.00 27.89 145 CYS A C 1
ATOM 1037 O O . CYS A 1 141 ? 8.858 20.646 10.022 1.00 28.56 145 CYS A O 1
ATOM 1040 N N . ALA A 1 142 ? 6.686 20.139 10.450 1.00 24.20 146 ALA A N 1
ATOM 1041 C CA . ALA A 1 142 ? 6.237 21.537 10.460 1.00 21.69 146 ALA A CA 1
ATOM 1042 C C . ALA A 1 142 ? 6.416 22.116 11.859 1.00 21.45 146 ALA A C 1
ATOM 1043 O O . ALA A 1 142 ? 6.592 21.345 12.818 1.00 21.06 146 ALA A O 1
ATOM 1045 N N . PHE A 1 143 ? 6.398 23.441 11.946 1.00 21.57 147 PHE A N 1
ATOM 1046 C CA . PHE A 1 143 ? 6.604 24.156 13.221 1.00 19.43 147 PHE A CA 1
ATOM 1047 C C . PHE A 1 143 ? 5.719 25.365 13.310 1.00 20.67 147 PHE A C 1
ATOM 1048 O O . PHE A 1 143 ? 5.621 26.156 12.353 1.00 21.09 147 PHE A O 1
ATOM 1056 N N . MET A 1 144 ? 5.158 25.580 14.494 1.00 19.73 148 MET A N 1
ATOM 1057 C CA . MET A 1 144 ? 4.523 26.833 14.775 1.00 20.65 148 MET A CA 1
ATOM 1058 C C . MET A 1 144 ? 4.522 27.120 16.276 1.00 18.15 148 MET A C 1
ATOM 1059 O O . MET A 1 144 ? 4.752 26.207 17.098 1.00 20.43 148 MET A O 1
ATOM 1064 N N . GLU A 1 145 ? 4.265 28.366 16.626 1.00 19.06 149 GLU A N 1
ATOM 1065 C CA . GLU A 1 145 ? 4.062 28.761 18.030 1.00 19.04 149 GLU A CA 1
ATOM 1066 C C . GLU A 1 145 ? 2.588 29.039 18.276 1.00 20.71 149 GLU A C 1
ATOM 1067 O O . GLU A 1 145 ? 1.890 29.588 17.428 1.00 22.11 149 GLU A O 1
ATOM 1073 N N . THR A 1 146 ? 2.141 28.719 19.488 1.00 18.95 150 THR A N 1
ATOM 1074 C CA . THR A 1 146 ? 0.743 28.902 19.870 1.00 18.35 150 THR A CA 1
ATOM 1075 C C . THR A 1 146 ? 0.631 29.549 21.239 1.00 16.87 150 THR A C 1
ATOM 1076 O O . THR A 1 146 ? 1.568 29.530 22.021 1.00 18.25 150 THR A O 1
ATOM 1080 N N . SER A 1 147 ? -0.576 30.005 21.563 1.00 17.39 151 SER A N 1
ATOM 1081 C CA . SER A 1 147 ? -0.945 30.277 22.913 1.00 17.59 151 SER A CA 1
ATOM 1082 C C . SER A 1 147 ? -2.370 29.807 23.152 1.00 17.97 151 SER A C 1
ATOM 1083 O O . SER A 1 147 ? -3.327 30.392 22.654 1.00 18.54 151 SER A O 1
ATOM 1086 N N . ALA A 1 148 ? -2.510 28.777 23.965 1.00 16.87 152 ALA A N 1
ATOM 1087 C CA . ALA A 1 148 ? -3.836 28.365 24.366 1.00 17.80 152 ALA A CA 1
ATOM 1088 C C . ALA A 1 148 ? -4.547 29.477 25.140 1.00 18.26 152 ALA A C 1
ATOM 1089 O O . ALA A 1 148 ? -5.752 29.644 25.026 1.00 18.99 152 ALA A O 1
ATOM 1091 N N . LYS A 1 149 ? -3.796 30.190 25.978 1.00 17.93 153 LYS A N 1
ATOM 1092 C CA . LYS A 1 149 ? -4.356 31.239 26.807 1.00 16.95 153 LYS A CA 1
ATOM 1093 C C . LYS A 1 149 ? -4.965 32.337 25.983 1.00 17.19 153 LYS A C 1
ATOM 1094 O O . LYS A 1 149 ? -6.064 32.819 26.285 1.00 19.19 153 LYS A O 1
ATOM 1100 N N . LEU A 1 150 ? -4.210 32.783 24.990 1.00 17.75 154 LEU A N 1
ATOM 1101 C CA . LEU A 1 150 ? -4.685 33.848 24.105 1.00 19.24 154 LEU A CA 1
ATOM 1102 C C . LEU A 1 150 ? -5.569 33.408 22.940 1.00 20.95 154 LEU A C 1
ATOM 1103 O O . LEU A 1 150 ? -6.119 34.243 22.233 1.00 23.49 154 LEU A O 1
ATOM 1108 N N . ASN A 1 151 ? -5.686 32.100 22.716 1.00 18.94 155 ASN A N 1
ATOM 1109 C CA . ASN A 1 151 ? -6.278 31.507 21.518 1.00 20.28 155 ASN A CA 1
ATOM 1110 C C . ASN A 1 151 ? -5.556 31.971 20.272 1.00 23.62 155 ASN A C 1
ATOM 1111 O O . ASN A 1 151 ? -6.199 32.366 19.283 1.00 29.33 155 ASN A O 1
ATOM 1116 N N . HIS A 1 152 ? -4.223 31.921 20.326 1.00 18.48 156 HIS A N 1
ATOM 1117 C CA . HIS A 1 152 ? -3.330 32.333 19.228 1.00 18.52 156 HIS A CA 1
ATOM 1118 C C . HIS A 1 152 ? -2.881 31.044 18.537 1.00 19.73 156 HIS A C 1
ATOM 1119 O O . HIS A 1 152 ? -2.209 30.195 19.152 1.00 17.91 156 HIS A O 1
ATOM 1126 N N . ASN A 1 153 ? -3.233 30.925 17.256 1.00 19.04 157 ASN A N 1
ATOM 1127 C CA . ASN A 1 153 ? -2.804 29.835 16.364 1.00 18.26 157 ASN A CA 1
ATOM 1128 C C . ASN A 1 153 ? -3.358 28.457 16.746 1.00 18.12 157 ASN A C 1
ATOM 1129 O O . ASN A 1 153 ? -2.810 27.443 16.320 1.00 19.78 157 ASN A O 1
ATOM 1134 N N . VAL A 1 154 ? -4.442 28.407 17.520 1.00 17.74 158 VAL A N 1
ATOM 1135 C CA . VAL A 1 154 ? -4.983 27.113 18.014 1.00 18.19 158 VAL A CA 1
ATOM 1136 C C . VAL A 1 154 ? -5.787 26.468 16.882 1.00 19.85 158 VAL A C 1
ATOM 1137 O O . VAL A 1 154 ? -5.572 25.298 16.503 1.00 19.93 158 VAL A O 1
ATOM 1141 N N . LYS A 1 155 ? -6.711 27.224 16.298 1.00 22.34 159 LYS A N 1
ATOM 1142 C CA . LYS A 1 155 ? -7.426 26.686 15.119 1.00 22.08 159 LYS A CA 1
ATOM 1143 C C . LYS A 1 155 ? -6.448 26.414 14.006 1.00 21.22 159 LYS A C 1
ATOM 1144 O O . LYS A 1 155 ? -6.502 25.345 13.353 1.00 24.77 159 LYS A O 1
ATOM 1148 N N . GLU A 1 156 ? -5.519 27.332 13.796 1.00 21.07 160 GLU A N 1
ATOM 1149 C CA . GLU A 1 156 ? -4.504 27.194 12.755 1.00 22.02 160 GLU A CA 1
ATOM 1150 C C . GLU A 1 156 ? -3.656 25.943 12.867 1.00 18.65 160 GLU A C 1
ATOM 1151 O O . GLU A 1 156 ? -3.285 25.346 11.848 1.00 24.01 160 GLU A O 1
ATOM 1157 N N . LEU A 1 157 ? -3.348 25.556 14.099 1.00 19.15 161 LEU A N 1
ATOM 1158 C CA . LEU A 1 157 ? -2.575 24.358 14.392 1.00 21.86 161 LEU A CA 1
ATOM 1159 C C . LEU A 1 157 ? -3.241 23.147 13.744 1.00 21.00 161 LEU A C 1
ATOM 1160 O O . LEU A 1 157 ? -2.618 22.399 12.985 1.00 22.93 161 LEU A O 1
ATOM 1165 N N . PHE A 1 158 ? -4.520 22.974 14.025 1.00 20.09 162 PHE A N 1
ATOM 1166 C CA . PHE A 1 158 ? -5.242 21.794 13.556 1.00 20.79 162 PHE A CA 1
ATOM 1167 C C . PHE A 1 158 ? -5.504 21.916 12.057 1.00 21.58 162 PHE A C 1
ATOM 1168 O O . PHE A 1 158 ? -5.442 20.920 11.328 1.00 24.96 162 PHE A O 1
ATOM 1176 N N . GLN A 1 159 ? -5.795 23.109 11.590 1.00 23.38 163 GLN A N 1
ATOM 1177 C CA . GLN A 1 159 ? -5.977 23.337 10.128 1.00 24.78 163 GLN A CA 1
ATOM 1178 C C . GLN A 1 159 ? -4.715 22.985 9.361 1.00 25.99 163 GLN A C 1
ATOM 1179 O O . GLN A 1 159 ? -4.786 22.280 8.323 1.00 24.45 163 GLN A O 1
ATOM 1185 N N . GLU A 1 160 ? -3.569 23.460 9.837 1.00 21.37 164 GLU A N 1
ATOM 1186 C CA . GLU A 1 160 ? -2.288 23.186 9.195 1.00 21.39 164 GLU A CA 1
ATOM 1187 C C . GLU A 1 160 ? -1.940 21.701 9.259 1.00 23.04 164 GLU A C 1
ATOM 1188 O O . GLU A 1 160 ? -1.477 21.114 8.301 1.00 26.96 164 GLU A O 1
ATOM 1191 N N . LEU A 1 161 ? -2.201 21.066 10.392 1.00 21.12 165 LEU A N 1
ATOM 1192 C CA . LEU A 1 161 ? -1.913 19.648 10.490 1.00 21.94 165 LEU A CA 1
ATOM 1193 C C . LEU A 1 161 ? -2.727 18.837 9.502 1.00 23.89 165 LEU A C 1
ATOM 1194 O O . LEU A 1 161 ? -2.185 17.960 8.811 1.00 25.58 165 LEU A O 1
ATOM 1199 N N . LEU A 1 162 ? -4.012 19.117 9.384 1.00 22.18 166 LEU A N 1
ATOM 1200 C CA . LEU A 1 162 ? -4.848 18.309 8.514 1.00 23.35 166 LEU A CA 1
ATOM 1201 C C . LEU A 1 162 ? -4.502 18.629 7.053 1.00 23.14 166 LEU A C 1
ATOM 1202 O O . LEU A 1 162 ? -4.592 17.761 6.202 1.00 25.86 166 LEU A O 1
ATOM 1207 N N . ASN A 1 163 ? -4.073 19.836 6.761 1.00 22.32 167 ASN A N 1
ATOM 1208 C CA . ASN A 1 163 ? -3.621 20.190 5.416 1.00 23.20 167 ASN A CA 1
ATOM 1209 C C . ASN A 1 163 ? -2.360 19.444 4.978 1.00 24.01 167 ASN A C 1
ATOM 1210 O O . ASN A 1 163 ? -2.131 19.256 3.745 1.00 25.34 167 ASN A O 1
ATOM 1212 N N . LEU A 1 164 ? -1.531 19.003 5.922 1.00 22.70 168 LEU A N 1
ATOM 1213 C CA . LEU A 1 164 ? -0.371 18.155 5.647 1.00 23.46 168 LEU A CA 1
ATOM 1214 C C . LEU A 1 164 ? -0.729 16.723 5.250 1.00 24.17 168 LEU A C 1
ATOM 1215 O O . LEU A 1 164 ? 0.116 16.018 4.693 1.00 29.25 168 LEU A O 1
ATOM 1220 N N . GLU A 1 165 ? -1.950 16.300 5.531 1.00 22.31 169 GLU A N 1
ATOM 1221 C CA . GLU A 1 165 ? -2.390 14.951 5.222 1.00 23.67 169 GLU A CA 1
ATOM 1222 C C . GLU A 1 165 ? -2.664 14.806 3.737 1.00 22.73 169 GLU A C 1
ATOM 1223 O O . GLU A 1 165 ? -3.565 15.430 3.177 1.00 26.12 169 GLU A O 1
ATOM 1229 N N . LYS A 1 166 ? -1.896 13.937 3.119 1.00 23.52 170 LYS A N 1
ATOM 1230 C CA . LYS A 1 166 ? -2.053 13.701 1.696 1.00 27.19 170 LYS A CA 1
ATOM 1231 C C . LYS A 1 166 ? -2.580 12.305 1.363 1.00 26.98 170 LYS A C 1
ATOM 1232 O O . LYS A 1 166 ? -2.822 11.996 0.165 1.00 31.52 170 LYS A O 1
ATOM 1238 N N . ARG A 1 167 ? -2.797 11.480 2.382 1.00 24.19 171 ARG A N 1
ATOM 1239 C CA . ARG A 1 167 ? -3.338 10.132 2.163 1.00 23.95 171 ARG A CA 1
ATOM 1240 C C . ARG A 1 167 ? -4.865 10.128 2.155 1.00 31.21 171 ARG A C 1
ATOM 1241 O O . ARG A 1 167 ? -5.491 9.101 1.833 1.00 27.39 171 ARG A O 1
ATOM 1249 N N . ARG A 1 168 ? -5.449 11.284 2.519 1.00 27.77 172 ARG A N 1
ATOM 1250 C CA . ARG A 1 168 ? -6.855 11.472 2.707 1.00 26.93 172 ARG A CA 1
ATOM 1251 C C . ARG A 1 168 ? -7.110 12.985 2.639 1.00 25.39 172 ARG A C 1
ATOM 1252 O O . ARG A 1 168 ? -6.237 13.746 2.977 1.00 31.93 172 ARG A O 1
ATOM 1260 N N . THR A 1 169 ? -8.284 13.404 2.202 1.00 27.67 173 THR A N 1
ATOM 1261 C CA . THR A 1 169 ? -8.650 14.816 2.210 1.00 31.34 173 THR A CA 1
ATOM 1262 C C . THR A 1 169 ? -9.465 15.067 3.490 1.00 26.29 173 THR A C 1
ATOM 1263 O O . THR A 1 169 ? -10.605 14.656 3.571 1.00 32.23 173 THR A O 1
ATOM 1267 N N . VAL A 1 170 ? -8.837 15.687 4.479 1.00 32.08 174 VAL A N 1
ATOM 1268 C CA . VAL A 1 170 ? -9.505 15.922 5.772 1.00 27.51 174 VAL A CA 1
ATOM 1269 C C . VAL A 1 170 ? -9.442 17.435 6.014 1.00 27.39 174 VAL A C 1
ATOM 1270 O O . VAL A 1 170 ? -8.417 18.077 5.773 1.00 31.16 174 VAL A O 1
ATOM 1274 N N . SER A 1 171 ? -10.559 17.993 6.431 1.00 28.54 175 SER A N 1
ATOM 1275 C CA . SER A 1 171 ? -10.564 19.394 6.811 1.00 28.67 175 SER A CA 1
ATOM 1276 C C . SER A 1 171 ? -11.648 19.642 7.849 1.00 24.04 175 SER A C 1
ATOM 1277 O O . SER A 1 171 ? -12.583 18.838 8.034 1.00 28.08 175 SER A O 1
ATOM 1280 N N . LEU A 1 172 ? -11.531 20.799 8.478 1.00 28.56 176 LEU A N 1
ATOM 1281 C CA . LEU A 1 172 ? -12.480 21.166 9.511 1.00 25.91 176 LEU A CA 1
ATOM 1282 C C . LEU A 1 172 ? -13.780 21.703 8.975 1.00 32.00 176 LEU A C 1
ATOM 1283 O O . LEU A 1 172 ? -14.812 21.544 9.652 1.00 38.19 176 LEU A O 1
ATOM 1288 N N . SER B 1 1 ? -2.600 -4.028 33.971 1.00 45.35 5 SER B N 1
ATOM 1289 C CA . SER B 1 1 ? -3.519 -5.162 33.612 1.00 43.31 5 SER B CA 1
ATOM 1290 C C . SER B 1 1 ? -4.717 -4.648 32.787 1.00 37.77 5 SER B C 1
ATOM 1291 O O . SER B 1 1 ? -4.697 -3.510 32.311 1.00 39.38 5 SER B O 1
ATOM 1294 N N . ASN B 1 2 ? -5.713 -5.497 32.565 1.00 31.04 6 ASN B N 1
ATOM 1295 C CA . ASN B 1 2 ? -6.785 -5.189 31.611 1.00 28.06 6 ASN B CA 1
ATOM 1296 C C . ASN B 1 2 ? -7.654 -4.023 32.124 1.00 28.10 6 ASN B C 1
ATOM 1297 O O . ASN B 1 2 ? -8.082 -4.045 33.267 1.00 31.18 6 ASN B O 1
ATOM 1302 N N . ASP B 1 3 ? -7.941 -3.071 31.233 1.00 26.22 7 ASP B N 1
ATOM 1303 C CA . ASP B 1 3 ? -8.739 -1.893 31.571 1.00 29.17 7 ASP B CA 1
ATOM 1304 C C . ASP B 1 3 ? -10.149 -2.279 31.952 1.00 27.70 7 ASP B C 1
ATOM 1305 O O . ASP B 1 3 ? -10.653 -3.350 31.543 1.00 25.32 7 ASP B O 1
ATOM 1310 N N . TYR B 1 4 ? -10.782 -1.388 32.718 1.00 21.99 8 TYR B N 1
ATOM 1311 C CA . TYR B 1 4 ? -12.196 -1.506 33.107 1.00 20.28 8 TYR B CA 1
ATOM 1312 C C . TYR B 1 4 ? -12.930 -0.314 32.525 1.00 23.07 8 TYR B C 1
ATOM 1313 O O . TYR B 1 4 ? -12.511 0.832 32.725 1.00 23.61 8 TYR B O 1
ATOM 1322 N N . ARG B 1 5 ? -13.989 -0.575 31.767 1.00 19.75 9 ARG B N 1
ATOM 1323 C CA . ARG B 1 5 ? -14.624 0.439 30.958 1.00 19.67 9 ARG B CA 1
ATOM 1324 C C . ARG B 1 5 ? -16.023 0.700 31.466 1.00 20.62 9 ARG B C 1
ATOM 1325 O O . ARG B 1 5 ? -16.855 -0.193 31.553 1.00 19.58 9 ARG B O 1
ATOM 1333 N N . VAL B 1 6 ? -16.324 1.987 31.734 1.00 17.34 10 VAL B N 1
ATOM 1334 C CA . VAL B 1 6 ? -17.668 2.408 32.098 1.00 16.80 10 VAL B CA 1
ATOM 1335 C C . VAL B 1 6 ? -18.174 3.376 31.023 1.00 20.34 10 VAL B C 1
ATOM 1336 O O . VAL B 1 6 ? -17.429 4.296 30.632 1.00 21.56 10 VAL B O 1
ATOM 1340 N N . ALA B 1 7 ? -19.390 3.192 30.546 1.00 19.16 11 ALA B N 1
ATOM 1341 C CA . ALA B 1 7 ? -20.036 4.134 29.615 1.00 19.76 11 ALA B CA 1
ATOM 1342 C C . ALA B 1 7 ? -21.214 4.838 30.246 1.00 18.66 11 ALA B C 1
ATOM 1343 O O . ALA B 1 7 ? -22.017 4.226 30.956 1.00 18.91 11 ALA B O 1
ATOM 1345 N N . VAL B 1 8 ? -21.299 6.134 29.988 1.00 17.95 12 VAL B N 1
ATOM 1346 C CA . VAL B 1 8 ? -22.301 6.974 30.606 1.00 16.89 12 VAL B CA 1
ATOM 1347 C C . VAL B 1 8 ? -23.265 7.439 29.525 1.00 19.50 12 VAL B C 1
ATOM 1348 O O . VAL B 1 8 ? -22.840 8.045 28.528 1.00 19.35 12 VAL B O 1
ATOM 1352 N N . PHE B 1 9 ? -24.561 7.173 29.696 1.00 17.02 13 PHE B N 1
ATOM 1353 C CA . PHE B 1 9 ? -25.597 7.452 28.689 1.00 17.15 13 PHE B CA 1
ATOM 1354 C C . PHE B 1 9 ? -26.698 8.322 29.276 1.00 19.50 13 PHE B C 1
ATOM 1355 O O . PHE B 1 9 ? -26.833 8.404 30.514 1.00 19.51 13 PHE B O 1
ATOM 1363 N N . GLY B 1 10 ? -27.451 8.999 28.434 1.00 18.91 14 GLY B N 1
ATOM 1364 C CA . GLY B 1 10 ? -28.550 9.838 28.889 1.00 19.96 14 GLY B CA 1
ATOM 1365 C C . GLY B 1 10 ? -28.864 10.917 27.880 1.00 20.08 14 GLY B C 1
ATOM 1366 O O . GLY B 1 10 ? -28.057 11.194 27.000 1.00 19.31 14 GLY B O 1
ATOM 1367 N N . ALA B 1 11 ? -30.028 11.518 28.017 1.00 18.56 15 ALA B N 1
ATOM 1368 C CA . ALA B 1 11 ? -30.476 12.624 27.175 1.00 23.08 15 ALA B CA 1
ATOM 1369 C C . ALA B 1 11 ? -29.524 13.824 27.255 1.00 21.11 15 ALA B C 1
ATOM 1370 O O . ALA B 1 11 ? -28.801 14.018 28.214 1.00 19.34 15 ALA B O 1
ATOM 1372 N N . GLY B 1 12 ? -29.530 14.647 26.218 1.00 21.10 16 GLY B N 1
ATOM 1373 C CA . GLY B 1 12 ? -28.764 15.898 26.273 1.00 19.96 16 GLY B CA 1
ATOM 1374 C C . GLY B 1 12 ? -29.222 16.777 27.427 1.00 19.61 16 GLY B C 1
ATOM 1375 O O . GLY B 1 12 ? -30.426 16.898 27.710 1.00 22.22 16 GLY B O 1
ATOM 1376 N N . GLY B 1 13 ? -28.254 17.354 28.128 1.00 17.28 17 GLY B N 1
ATOM 1377 C CA . GLY B 1 13 ? -28.520 18.326 29.170 1.00 18.67 17 GLY B CA 1
ATOM 1378 C C . GLY B 1 13 ? -28.704 17.820 30.558 1.00 22.54 17 GLY B C 1
ATOM 1379 O O . GLY B 1 13 ? -28.878 18.639 31.486 1.00 22.15 17 GLY B O 1
ATOM 1380 N N . VAL B 1 14 ? -28.608 16.508 30.760 1.00 18.23 18 VAL B N 1
ATOM 1381 C CA . VAL B 1 14 ? -28.901 15.906 32.086 1.00 16.63 18 VAL B CA 1
ATOM 1382 C C . VAL B 1 14 ? -27.736 16.021 33.070 1.00 18.55 18 VAL B C 1
ATOM 1383 O O . VAL B 1 14 ? -27.935 15.852 34.265 1.00 18.69 18 VAL B O 1
ATOM 1387 N N . GLY B 1 15 ? -26.529 16.199 32.542 1.00 17.60 19 GLY B N 1
ATOM 1388 C CA . GLY B 1 15 ? -25.319 16.318 33.322 1.00 16.45 19 GLY B CA 1
ATOM 1389 C C . GLY B 1 15 ? -24.349 15.144 33.221 1.00 17.36 19 GLY B C 1
ATOM 1390 O O . GLY B 1 15 ? -23.513 14.941 34.126 1.00 17.53 19 GLY B O 1
ATOM 1391 N N . LYS B 1 16 ? -24.390 14.361 32.133 1.00 15.43 20 LYS B N 1
ATOM 1392 C CA . LYS B 1 16 ? -23.376 13.335 31.917 1.00 17.07 20 LYS B CA 1
ATOM 1393 C C . LYS B 1 16 ? -21.940 13.861 31.953 1.00 15.88 20 LYS B C 1
ATOM 1394 O O . LYS B 1 16 ? -21.082 13.371 32.713 1.00 16.72 20 LYS B O 1
ATOM 1400 N N . SER B 1 17 ? -21.671 14.895 31.156 1.00 15.05 21 SER B N 1
ATOM 1401 C CA . SER B 1 17 ? -20.353 15.484 31.104 1.00 15.90 21 SER B CA 1
ATOM 1402 C C . SER B 1 17 ? -19.940 16.053 32.431 1.00 16.40 21 SER B C 1
ATOM 1403 O O . SER B 1 17 ? -18.781 15.845 32.869 1.00 17.42 21 SER B O 1
ATOM 1406 N N . SER B 1 18 ? -20.880 16.685 33.138 1.00 16.57 22 SER B N 1
ATOM 1407 C CA . SER B 1 18 ? -20.576 17.312 34.431 1.00 16.47 22 SER B CA 1
ATOM 1408 C C . SER B 1 18 ? -20.286 16.251 35.457 1.00 15.76 22 SER B C 1
ATOM 1409 O O . SER B 1 18 ? -19.396 16.461 36.283 1.00 17.05 22 SER B O 1
ATOM 1412 N N . LEU B 1 19 ? -21.011 15.139 35.462 1.00 17.26 23 LEU B N 1
ATOM 1413 C CA . LEU B 1 19 ? -20.708 14.071 36.403 1.00 15.95 23 LEU 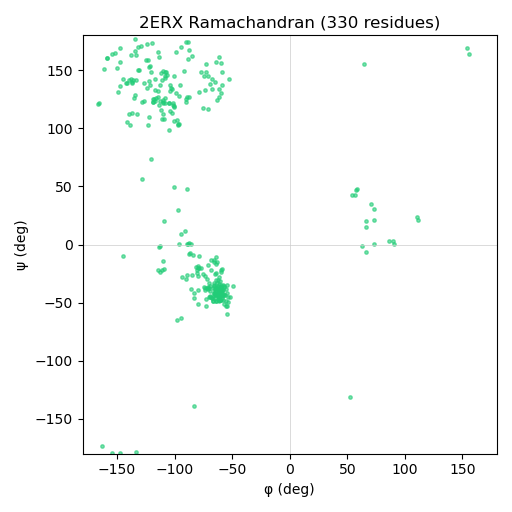B CA 1
ATOM 1414 C C . LEU B 1 19 ? -19.318 13.513 36.209 1.00 15.94 23 LEU B C 1
ATOM 1415 O O . LEU B 1 19 ? -18.533 13.289 37.119 1.00 16.82 23 LEU B O 1
ATOM 1420 N N . VAL B 1 20 ? -18.971 13.198 34.944 1.00 15.21 24 VAL B N 1
ATOM 1421 C CA . VAL B 1 20 ? -17.652 12.683 34.658 1.00 17.32 24 VAL B CA 1
ATOM 1422 C C . VAL B 1 20 ? -16.530 13.649 34.978 1.00 16.46 24 VAL B C 1
ATOM 1423 O O . VAL B 1 20 ? -15.534 13.276 35.568 1.00 18.22 24 VAL B O 1
ATOM 1427 N N . LEU B 1 21 ? -16.695 14.914 34.596 1.00 16.10 25 LEU B N 1
ATOM 1428 C CA . LEU B 1 21 ? -15.689 15.934 34.893 1.00 17.96 25 LEU B CA 1
ATOM 1429 C C . LEU B 1 21 ? -15.530 16.228 36.369 1.00 17.17 25 LEU B C 1
ATOM 1430 O O . LEU B 1 21 ? -14.403 16.379 36.853 1.00 17.81 25 LEU B O 1
ATOM 1435 N N . ARG B 1 22 ? -16.637 16.186 37.127 1.00 17.30 26 ARG B N 1
ATOM 1436 C CA . ARG B 1 22 ? -16.500 16.398 38.571 1.00 16.22 26 ARG B CA 1
ATOM 1437 C C . ARG B 1 22 ? -15.693 15.236 39.186 1.00 16.12 26 ARG B C 1
ATOM 1438 O O . ARG B 1 22 ? -14.810 15.447 40.000 1.00 17.49 26 ARG B O 1
ATOM 1446 N N . PHE B 1 23 ? -15.996 14.005 38.734 1.00 15.68 27 PHE B N 1
ATOM 1447 C CA . PHE B 1 23 ? -15.355 12.822 39.271 1.00 16.72 27 PHE B CA 1
ATOM 1448 C C . PHE B 1 23 ? -13.860 12.779 38.927 1.00 19.14 27 PHE B C 1
ATOM 1449 O O . PHE B 1 23 ? -13.009 12.552 39.785 1.00 19.34 27 PHE B O 1
ATOM 1457 N N . VAL B 1 24 ? -13.529 12.993 37.664 1.00 17.17 28 VAL B N 1
ATOM 1458 C CA . VAL B 1 24 ? -12.148 12.823 37.223 1.00 15.48 28 VAL B CA 1
ATOM 1459 C C . VAL B 1 24 ? -11.277 14.088 37.428 1.00 17.58 28 VAL B C 1
ATOM 1460 O O . VAL B 1 24 ? -10.090 13.995 37.804 1.00 18.06 28 VAL B O 1
ATOM 1464 N N . LYS B 1 25 ? -11.856 15.286 37.196 1.00 16.00 29 LYS B N 1
ATOM 1465 C CA . LYS B 1 25 ? -11.106 16.516 37.131 1.00 17.22 29 LYS B CA 1
ATOM 1466 C C . LYS B 1 25 ? -11.358 17.455 38.304 1.00 15.61 29 LYS B C 1
ATOM 1467 O O . LYS B 1 25 ? -10.598 18.403 38.489 1.00 16.76 29 LYS B O 1
ATOM 1473 N N . GLY B 1 26 ? -12.415 17.187 39.058 1.00 16.40 30 GLY B N 1
ATOM 1474 C CA . GLY B 1 26 ? -12.736 18.033 40.222 1.00 19.98 30 GLY B CA 1
ATOM 1475 C C . GLY B 1 26 ? -13.290 19.394 39.864 1.00 20.83 30 GLY B C 1
ATOM 1476 O O . GLY B 1 26 ? -13.283 20.293 40.696 1.00 22.20 30 GLY B O 1
ATOM 1477 N N . THR B 1 27 ? -13.830 19.564 38.660 1.00 16.99 31 THR B N 1
ATOM 1478 C CA . THR B 1 27 ? -14.347 20.851 38.178 1.00 18.58 31 THR B CA 1
ATOM 1479 C C . THR B 1 27 ? -15.893 20.796 37.960 1.00 19.23 31 THR B C 1
ATOM 1480 O O . THR B 1 27 ? -16.511 19.729 37.902 1.00 18.15 31 THR B O 1
ATOM 1484 N N . PHE B 1 28 ? -16.456 21.993 37.810 1.00 18.98 32 PHE B N 1
ATOM 1485 C CA . PHE B 1 28 ? -17.842 22.167 37.393 1.00 18.40 32 PHE B CA 1
ATOM 1486 C C . PHE B 1 28 ? -18.038 23.448 36.609 1.00 21.53 32 PHE B C 1
ATOM 1487 O O . PHE B 1 28 ? -17.598 24.511 37.054 1.00 24.18 32 PHE B O 1
ATOM 1495 N N . ARG B 1 29 ? -18.712 23.357 35.449 1.00 20.54 33 ARG B N 1
ATOM 1496 C CA . ARG B 1 29 ? -18.988 24.540 34.639 1.00 22.91 33 ARG B CA 1
ATOM 1497 C C . ARG B 1 29 ? -20.486 24.709 34.435 1.00 22.90 33 ARG B C 1
ATOM 1498 O O . ARG B 1 29 ? -21.209 23.731 34.237 1.00 20.83 33 ARG B O 1
ATOM 1506 N N . GLU B 1 30 ? -20.920 25.946 34.565 1.00 23.63 34 GLU B N 1
ATOM 1507 C CA . GLU B 1 30 ? -22.304 26.282 34.322 1.00 22.42 34 GLU B CA 1
ATOM 1508 C C . GLU B 1 30 ? -22.697 26.289 32.847 1.00 22.83 34 GLU B C 1
ATOM 1509 O O . GLU B 1 30 ? -23.861 26.127 32.548 1.00 24.90 34 GLU B O 1
ATOM 1512 N N . SER B 1 31 ? -21.753 26.547 31.930 1.00 22.84 35 SER B N 1
ATOM 1513 C CA . SER B 1 31 ? -22.071 26.602 30.524 1.00 21.54 35 SER B CA 1
ATOM 1514 C C . SER B 1 31 ? -22.330 25.228 29.965 1.00 25.56 35 SER B C 1
ATOM 1515 O O . SER B 1 31 ? -21.953 24.191 30.571 1.00 31.37 35 SER B O 1
ATOM 1518 N N . TYR B 1 32 ? -23.085 25.176 28.888 1.00 22.68 36 TYR B N 1
ATOM 1519 C CA . TYR B 1 32 ? -23.363 23.935 28.237 1.00 22.93 36 TYR B CA 1
ATOM 1520 C C . TYR B 1 32 ? -22.545 23.878 26.986 1.00 23.91 36 TYR B C 1
ATOM 1521 O O . TYR B 1 32 ? -22.672 24.737 26.107 1.00 21.87 36 TYR B O 1
ATOM 1530 N N . ILE B 1 33 ? -21.713 22.847 26.911 1.00 20.85 37 ILE B N 1
ATOM 1531 C CA . ILE B 1 33 ? -20.953 22.513 25.700 1.00 18.39 37 ILE B CA 1
ATOM 1532 C C . ILE B 1 33 ? -21.302 21.096 25.272 1.00 22.49 37 ILE B C 1
ATOM 1533 O O . ILE B 1 33 ? -20.894 20.145 25.911 1.00 18.67 37 ILE B O 1
ATOM 1538 N N . PRO B 1 34 ? -22.020 20.922 24.153 1.00 20.44 38 PRO B N 1
ATOM 1539 C CA . PRO B 1 34 ? -22.391 19.599 23.686 1.00 19.79 38 PRO B CA 1
ATOM 1540 C C . PRO B 1 34 ? -21.184 18.724 23.438 1.00 18.49 38 PRO B C 1
ATOM 1541 O O . PRO B 1 34 ? -20.105 19.218 23.045 1.00 22.54 38 PRO B O 1
ATOM 1545 N N . THR B 1 35 ? -21.377 17.417 23.650 1.00 19.18 39 THR B N 1
ATOM 1546 C CA . THR B 1 35 ? -20.352 16.392 23.537 1.00 17.57 39 THR B CA 1
ATOM 1547 C C . THR B 1 35 ? -20.632 15.553 22.264 1.00 17.95 39 THR B C 1
ATOM 1548 O O . THR B 1 35 ? -21.812 15.333 21.917 1.00 20.86 39 THR B O 1
ATOM 1552 N N . VAL B 1 36 ? -19.587 15.127 21.555 1.00 18.20 40 VAL B N 1
ATOM 1553 C CA . VAL B 1 36 ? -19.727 14.060 20.546 1.00 18.17 40 VAL B CA 1
ATOM 1554 C C . VAL B 1 36 ? -19.394 12.718 21.182 1.00 18.52 40 VAL B C 1
ATOM 1555 O O . VAL B 1 36 ? -20.261 11.872 21.332 1.00 19.93 40 VAL B O 1
ATOM 1559 N N . GLU B 1 37 ? -18.158 12.535 21.632 1.00 17.69 41 GLU B N 1
ATOM 1560 C CA . GLU B 1 37 ? -17.795 11.419 22.495 1.00 18.05 41 GLU B CA 1
ATOM 1561 C C . GLU B 1 37 ? -16.425 11.734 23.088 1.00 19.49 41 GLU B C 1
ATOM 1562 O O . GLU B 1 37 ? -15.466 11.954 22.338 1.00 20.52 41 GLU B O 1
ATOM 1568 N N . ASP B 1 38 ? -16.334 11.775 24.418 1.00 18.54 42 ASP B N 1
ATOM 1569 C CA . ASP B 1 38 ? -15.072 12.021 25.091 1.00 18.46 42 ASP B CA 1
ATOM 1570 C 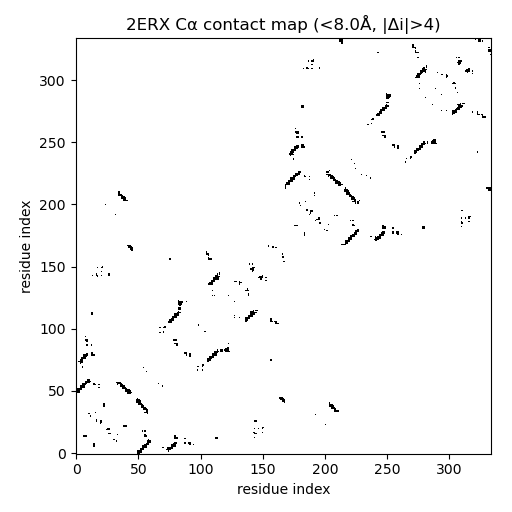C . ASP B 1 38 ? -14.776 10.842 25.981 1.00 18.42 42 ASP B C 1
ATOM 1571 O O . ASP B 1 38 ? -15.730 10.209 26.497 1.00 21.81 42 ASP B O 1
ATOM 1576 N N . THR B 1 39 ? -13.520 10.534 26.164 1.00 16.35 43 THR B N 1
ATOM 1577 C CA . THR B 1 39 ? -13.148 9.499 27.125 1.00 17.73 43 THR B CA 1
ATOM 1578 C C . THR B 1 39 ? -12.039 9.961 28.064 1.00 18.13 43 THR B C 1
ATOM 1579 O O . THR B 1 39 ? -11.203 10.794 27.717 1.00 18.08 43 THR B O 1
ATOM 1583 N N . TYR B 1 40 ? -12.049 9.413 29.290 1.00 18.01 44 TYR B N 1
ATOM 1584 C CA . TYR B 1 40 ? -11.130 9.817 30.304 1.00 16.89 44 TYR B CA 1
ATOM 1585 C C . TYR B 1 40 ? -10.592 8.579 31.043 1.00 18.36 44 TYR B C 1
ATOM 1586 O O . TYR B 1 40 ? -11.375 7.697 31.367 1.00 21.12 44 TYR B O 1
ATOM 1595 N N . ARG B 1 41 ? -9.306 8.557 31.352 1.00 17.57 45 ARG B N 1
ATOM 1596 C CA . ARG B 1 41 ? -8.716 7.484 32.143 1.00 19.06 45 ARG B CA 1
ATOM 1597 C C . ARG B 1 41 ? -8.309 7.933 33.523 1.00 21.12 45 ARG B C 1
ATOM 1598 O O . ARG B 1 41 ? -7.923 9.084 33.755 1.00 20.36 45 ARG B O 1
ATOM 1606 N N . GLN B 1 42 ? -8.386 6.964 34.447 1.00 20.83 46 GLN B N 1
ATOM 1607 C CA . GLN B 1 42 ? -7.965 7.213 35.816 1.00 22.32 46 GLN B CA 1
ATOM 1608 C C . GLN B 1 42 ? -7.351 5.897 36.289 1.00 22.56 46 GLN B C 1
ATOM 1609 O O . GLN B 1 42 ? -7.837 4.832 35.941 1.00 25.96 46 GLN B O 1
ATOM 1615 N N . VAL B 1 43 ? -6.283 5.983 37.072 1.00 22.62 47 VAL B N 1
ATOM 1616 C CA . VAL B 1 43 ? -5.631 4.785 37.614 1.00 25.34 47 VAL B CA 1
ATOM 1617 C C . VAL B 1 43 ? -6.458 4.279 38.807 1.00 26.79 47 VAL B C 1
ATOM 1618 O O . VAL B 1 43 ? -6.842 5.060 39.684 1.00 27.29 47 VAL B O 1
ATOM 1622 N N . ILE B 1 44 ? -6.743 2.969 38.808 1.00 22.37 48 ILE B N 1
ATOM 1623 C CA . ILE B 1 44 ? -7.518 2.382 39.890 1.00 24.96 48 ILE B CA 1
ATOM 1624 C C . ILE B 1 44 ? -6.769 1.093 40.302 1.00 26.38 48 ILE B C 1
ATOM 1625 O O . ILE B 1 44 ? -5.746 0.729 39.734 1.00 28.36 48 ILE B O 1
ATOM 1630 N N . SER B 1 45 ? -7.348 0.401 41.266 1.00 26.17 49 SER B N 1
ATOM 1631 C CA . SER B 1 45 ? -6.822 -0.870 41.760 1.00 29.50 49 SER B CA 1
ATOM 1632 C C . SER B 1 45 ? -7.589 -2.053 41.113 1.00 29.11 49 SER B C 1
ATOM 1633 O O . SER B 1 45 ? -8.828 -2.051 41.079 1.00 27.85 49 SER B O 1
ATOM 1636 N N . CYS B 1 46 ? -6.843 -3.034 40.582 1.00 33.39 50 CYS B N 1
ATOM 1637 C CA . CYS B 1 46 ? -7.400 -4.167 39.818 1.00 37.13 50 CYS B CA 1
ATOM 1638 C C . CYS B 1 46 ? -6.617 -5.452 40.078 1.00 44.96 50 CYS B C 1
ATOM 1639 O O . CYS B 1 46 ? -6.527 -5.899 41.213 1.00 47.84 50 CYS B O 1
ATOM 1642 N N . SER B 1 49 ? -2.856 -5.004 42.335 1.00 50.70 53 SER B N 1
ATOM 1643 C CA . SER B 1 49 ? -2.514 -4.774 40.944 1.00 47.18 53 SER B CA 1
ATOM 1644 C C . SER B 1 49 ? -3.232 -3.511 40.467 1.00 46.75 53 SER B C 1
ATOM 1645 O O . SER B 1 49 ? -4.236 -3.120 41.037 1.00 48.79 53 SER B O 1
ATOM 1648 N N . ILE B 1 50 ? -2.702 -2.857 39.443 1.00 42.23 54 ILE B N 1
ATOM 1649 C CA . ILE B 1 50 ? -3.320 -1.614 38.963 1.00 42.60 54 ILE B CA 1
ATOM 1650 C C . ILE B 1 50 ? -3.697 -1.721 37.510 1.00 40.56 54 ILE B C 1
ATOM 1651 O O . ILE B 1 50 ? -3.103 -2.484 36.738 1.00 39.80 54 ILE B O 1
ATOM 1656 N N . CYS B 1 51 ? -4.716 -0.954 37.143 1.00 32.62 55 CYS B N 1
ATOM 1657 C CA . CYS B 1 51 ? -5.162 -0.925 35.795 1.00 31.14 55 CYS B CA 1
ATOM 1658 C C . CYS B 1 51 ? -5.816 0.431 35.672 1.00 27.57 55 CYS B C 1
ATOM 1659 O O . CYS B 1 51 ? -5.742 1.224 36.601 1.00 28.97 55 CYS B O 1
ATOM 1662 N N . THR B 1 52 ? -6.340 0.737 34.498 1.00 29.52 56 THR B N 1
ATOM 1663 C CA . THR B 1 52 ? -7.010 2.005 34.328 1.00 26.77 56 THR B CA 1
ATOM 1664 C C . THR B 1 52 ? -8.468 1.788 34.162 1.00 25.68 56 THR B C 1
ATOM 1665 O O . THR B 1 52 ? -8.911 0.776 33.582 1.00 28.63 56 THR B O 1
ATOM 1669 N N . LEU B 1 53 ? -9.226 2.704 34.761 1.00 19.43 57 LEU B N 1
ATOM 1670 C CA . LEU B 1 53 ? -10.608 2.865 34.528 1.00 20.04 57 LEU B CA 1
ATOM 1671 C C . LEU B 1 53 ? -10.766 3.832 33.327 1.00 20.99 57 LEU B C 1
ATOM 1672 O O . LEU B 1 53 ? -10.115 4.900 33.295 1.00 22.51 57 LEU B O 1
ATOM 1677 N N . GLN B 1 54 ? -11.516 3.430 32.316 1.00 17.83 58 GLN B N 1
ATOM 1678 C CA . GLN B 1 54 ? -11.778 4.305 31.177 1.00 19.75 58 GLN B CA 1
ATOM 1679 C C . GLN B 1 54 ? -13.249 4.638 31.194 1.00 22.66 58 GLN B C 1
ATOM 1680 O O . GLN B 1 54 ? -14.083 3.755 31.121 1.00 23.99 58 GLN B O 1
ATOM 1686 N N . ILE B 1 55 ? -13.587 5.934 31.295 1.00 18.73 59 ILE B N 1
ATOM 1687 C CA . ILE B 1 55 ? -14.987 6.371 31.298 1.00 17.17 59 ILE B CA 1
ATOM 1688 C C . ILE B 1 55 ? -15.307 7.064 29.974 1.00 17.86 59 ILE B C 1
ATOM 1689 O O . ILE B 1 55 ? -14.559 7.975 29.550 1.00 19.16 59 ILE B O 1
ATOM 1694 N N . THR B 1 56 ? -16.355 6.593 29.306 1.00 18.48 60 THR B N 1
ATOM 1695 C CA . THR B 1 56 ? -16.829 7.187 28.055 1.00 18.76 60 THR B CA 1
ATOM 1696 C C . THR B 1 56 ? -18.045 8.041 28.323 1.00 20.34 60 THR B C 1
ATOM 1697 O O . THR B 1 56 ? -19.090 7.574 28.862 1.00 19.35 60 THR B O 1
ATOM 1701 N N . ASP B 1 57 ? -17.892 9.325 27.986 1.00 19.31 61 ASP B N 1
ATOM 1702 C CA . ASP B 1 57 ? -18.929 10.311 28.096 1.00 18.30 61 ASP B CA 1
ATOM 1703 C C . ASP B 1 57 ? -19.580 10.448 26.718 1.00 20.10 61 ASP B C 1
ATOM 1704 O O . ASP B 1 57 ? -18.945 10.970 25.761 1.00 20.06 61 ASP B O 1
ATOM 1709 N N . THR B 1 58 ? -20.776 9.866 26.582 1.00 20.75 62 THR B N 1
ATOM 1710 C CA . THR B 1 58 ? -21.440 9.778 25.270 1.00 18.04 62 THR B CA 1
ATOM 1711 C C . THR B 1 58 ? -22.293 11.017 24.981 1.00 20.79 62 THR B C 1
ATOM 1712 O O . THR B 1 58 ? -22.491 11.883 25.857 1.00 23.52 62 THR B O 1
ATOM 1716 N N . THR B 1 59 ? -22.849 11.101 23.783 1.00 20.32 63 THR B N 1
ATOM 1717 C CA . THR B 1 59 ? -23.776 12.164 23.460 1.00 18.83 63 THR B CA 1
ATOM 1718 C C . THR B 1 59 ? -25.229 11.650 23.538 1.00 21.04 63 THR B C 1
ATOM 1719 O O . THR B 1 59 ? -25.524 10.479 23.196 1.00 26.83 63 THR B O 1
ATOM 1723 N N . GLY B 1 60 ? -26.121 12.523 23.969 1.00 21.95 64 GLY B N 1
ATOM 1724 C CA . GLY B 1 60 ? -27.557 12.284 23.880 1.00 23.37 64 GLY B CA 1
ATOM 1725 C C . GLY B 1 60 ? -28.209 13.258 22.942 1.00 35.33 64 GLY B C 1
ATOM 1726 O O . GLY B 1 60 ? -29.315 12.985 22.464 1.00 35.94 64 GLY B O 1
ATOM 1727 N N . SER B 1 61 ? -27.532 14.398 22.717 1.00 33.92 65 SER B N 1
ATOM 1728 C CA . SER B 1 61 ? -28.014 15.496 21.913 1.00 36.14 65 SER B CA 1
ATOM 1729 C C . SER B 1 61 ? -27.830 15.216 20.418 1.00 34.60 65 SER B C 1
ATOM 1730 O O . SER B 1 61 ? -28.461 15.871 19.580 1.00 43.19 65 SER B O 1
ATOM 1733 N N . HIS B 1 62 ? -26.963 14.265 20.077 1.00 35.99 66 HIS B N 1
ATOM 1734 C CA . HIS B 1 62 ? -26.824 13.831 18.694 1.00 38.34 66 HIS B CA 1
ATOM 1735 C C . HIS B 1 62 ? -27.295 12.394 18.546 1.00 43.29 66 HIS B C 1
ATOM 1736 O O . HIS B 1 62 ? -27.435 11.660 19.549 1.00 41.09 66 HIS B O 1
ATOM 1738 N N . GLN B 1 63 ? -27.571 12.030 17.285 1.00 38.49 67 GLN B N 1
ATOM 1739 C CA . GLN B 1 63 ? -27.794 10.653 16.874 1.00 36.91 67 GLN B CA 1
ATOM 1740 C C . GLN B 1 63 ? -26.557 10.123 16.112 1.00 44.08 67 GLN B C 1
ATOM 1741 O O . GLN B 1 63 ? -26.370 10.393 14.933 1.00 47.48 67 GLN B O 1
ATOM 1743 N N . PHE B 1 64 ? -25.709 9.394 16.840 1.00 40.61 68 PHE B N 1
ATOM 1744 C CA . PHE B 1 64 ? -24.566 8.657 16.315 1.00 34.20 68 PHE B CA 1
ATOM 1745 C C . PHE B 1 64 ? -24.766 7.172 16.678 1.00 34.99 68 PHE B C 1
ATOM 1746 O O . PHE B 1 64 ? -24.091 6.630 17.601 1.00 32.38 68 PHE B O 1
ATOM 1754 N N . PRO B 1 65 ? -25.701 6.495 15.982 1.00 33.48 69 PRO B N 1
ATOM 1755 C CA . PRO B 1 65 ? -26.164 5.190 16.459 1.00 31.68 69 PRO B CA 1
ATOM 1756 C C . PRO B 1 65 ? -25.062 4.107 16.527 1.00 29.55 69 PRO B C 1
ATOM 1757 O O . PRO B 1 65 ? -25.036 3.317 17.484 1.00 31.57 69 PRO B O 1
ATOM 1761 N N . ALA B 1 66 ? -24.140 4.087 15.561 1.00 29.49 70 ALA B N 1
ATOM 1762 C CA . ALA B 1 66 ? -23.073 3.082 15.530 1.00 28.46 70 ALA B CA 1
ATOM 1763 C C . ALA B 1 66 ? -22.066 3.305 16.674 1.00 28.78 70 ALA B C 1
ATOM 1764 O O . ALA B 1 66 ? -21.546 2.359 17.252 1.00 30.82 70 ALA B O 1
ATOM 1766 N N . MET B 1 67 ? -21.818 4.572 16.998 1.00 31.20 71 MET B N 1
ATOM 1767 C CA . MET B 1 67 ? -20.928 4.952 18.110 1.00 35.47 71 MET B CA 1
ATOM 1768 C C . MET B 1 67 ? -21.502 4.417 19.439 1.00 30.08 71 MET B C 1
ATOM 1769 O O . MET B 1 67 ? -20.793 3.850 20.269 1.00 32.12 71 MET B O 1
ATOM 1774 N N . GLN B 1 68 ? -22.803 4.579 19.610 1.00 28.58 72 GLN B N 1
ATOM 1775 C CA . GLN B 1 68 ? -23.517 4.142 20.820 1.00 28.70 72 GLN B CA 1
ATOM 1776 C C . GLN B 1 68 ? -23.474 2.621 20.998 1.00 25.24 72 GLN B C 1
ATOM 1777 O O . GLN B 1 68 ? -23.169 2.122 22.108 1.00 27.22 72 GLN B O 1
ATOM 1783 N N . ARG B 1 69 ? -23.793 1.901 19.929 1.00 28.26 73 ARG B N 1
ATOM 1784 C CA . ARG B 1 69 ? -23.717 0.425 19.917 1.00 28.50 73 ARG B CA 1
ATOM 1785 C C . ARG B 1 69 ? -22.338 -0.035 20.357 1.00 25.81 73 ARG B C 1
ATOM 1786 O O . ARG B 1 69 ? -22.187 -0.961 21.172 1.00 26.56 73 ARG B O 1
ATOM 1788 N N . LEU B 1 70 ? -21.312 0.613 19.813 1.00 23.13 74 LEU B N 1
ATOM 1789 C CA . LEU B 1 70 ? -19.942 0.255 20.085 1.00 24.11 74 LEU B CA 1
ATOM 1790 C C . LEU B 1 70 ? -19.571 0.490 21.534 1.00 23.09 74 LEU B C 1
ATOM 1791 O O . LEU B 1 70 ? -18.934 -0.351 22.162 1.00 22.79 74 LEU B O 1
ATOM 1796 N N . SER B 1 71 ? -19.990 1.631 22.095 1.00 24.66 75 SER B N 1
ATOM 1797 C CA . SER B 1 71 ? -19.746 1.872 23.500 1.00 22.70 75 SER B CA 1
ATOM 1798 C C . SER B 1 71 ? -20.378 0.840 24.424 1.00 22.98 75 SER B C 1
ATOM 1799 O O . SER B 1 71 ? -19.778 0.479 25.474 1.00 25.09 75 SER B O 1
ATOM 1802 N N . ILE B 1 72 ? -21.562 0.366 24.057 1.00 23.51 76 ILE B N 1
ATOM 1803 C CA . ILE B 1 72 ? -22.242 -0.678 24.810 1.00 21.38 76 ILE B CA 1
ATOM 1804 C C . ILE B 1 72 ? -21.442 -1.964 24.684 1.00 23.41 76 ILE B C 1
ATOM 1805 O O . ILE B 1 72 ? -21.143 -2.608 25.676 1.00 23.94 76 ILE B O 1
ATOM 1810 N N . SER B 1 73 ? -21.064 -2.335 23.464 1.00 23.32 77 SER B N 1
ATOM 1811 C CA . SER B 1 73 ? -20.276 -3.554 23.273 1.00 22.04 77 SER B CA 1
ATOM 1812 C C . SER B 1 73 ? -18.997 -3.617 24.095 1.00 21.92 77 SER B C 1
ATOM 1813 O O . SER B 1 73 ? -18.640 -4.687 24.631 1.00 25.69 77 SER B O 1
ATOM 1816 N N . LYS B 1 74 ? -18.292 -2.502 24.167 1.00 21.23 78 LYS B N 1
ATOM 1817 C CA . LYS B 1 74 ? -16.991 -2.419 24.766 1.00 24.43 78 LYS B CA 1
ATOM 1818 C C . LYS B 1 74 ? -17.070 -2.335 26.292 1.00 22.80 78 LYS B C 1
ATOM 1819 O O . LYS B 1 74 ? -16.122 -2.729 26.988 1.00 23.40 78 LYS B O 1
ATOM 1825 N N . GLY B 1 75 ? -18.189 -1.805 26.798 1.00 22.59 79 GLY B N 1
ATOM 1826 C CA . GLY B 1 75 ? -18.289 -1.489 28.204 1.00 20.81 79 GLY B CA 1
ATOM 1827 C C . GLY B 1 75 ? -18.468 -2.682 29.121 1.00 22.99 79 GLY B C 1
ATOM 1828 O O . GLY B 1 75 ? -19.120 -3.666 28.780 1.00 23.86 79 GLY B O 1
ATOM 1829 N N . HIS B 1 76 ? -17.886 -2.594 30.309 1.00 18.83 80 HIS B N 1
ATOM 1830 C CA . HIS B 1 76 ? -18.107 -3.542 31.354 1.00 20.04 80 HIS B CA 1
ATOM 1831 C C . HIS B 1 76 ? -19.278 -3.159 32.266 1.00 22.50 80 HIS B C 1
ATOM 1832 O O . HIS B 1 76 ? -19.887 -4.038 32.926 1.00 20.84 80 HIS B O 1
ATOM 1839 N N . ALA B 1 77 ? -19.513 -1.845 32.400 1.00 19.27 81 ALA B N 1
ATOM 1840 C CA . ALA B 1 77 ? -20.471 -1.292 33.302 1.00 19.18 81 ALA B CA 1
ATOM 1841 C C . ALA B 1 77 ? -21.072 -0.022 32.718 1.00 18.78 81 ALA B C 1
ATOM 1842 O O . ALA B 1 77 ? -20.420 0.634 31.908 1.00 18.79 81 ALA B O 1
ATOM 1844 N N . PHE B 1 78 ? -22.268 0.311 33.195 1.00 17.99 82 PHE B N 1
ATOM 1845 C CA . PHE B 1 78 ? -23.054 1.406 32.589 1.00 19.44 82 PHE B CA 1
ATOM 1846 C C . PHE B 1 78 ? -23.686 2.295 33.620 1.00 18.33 82 PHE B C 1
ATOM 1847 O O . PHE B 1 78 ? -24.184 1.835 34.636 1.00 19.46 82 PHE B O 1
ATOM 1855 N N . ILE B 1 79 ? -23.651 3.602 33.312 1.00 15.89 83 ILE B N 1
ATOM 1856 C CA . ILE B 1 79 ? -24.349 4.590 34.116 1.00 16.81 83 ILE B CA 1
ATOM 1857 C C . ILE B 1 79 ? -25.383 5.262 33.208 1.00 19.39 83 ILE B C 1
ATOM 1858 O O . ILE B 1 79 ? -25.052 5.828 32.127 1.00 20.07 83 ILE B O 1
ATOM 1863 N N . LEU B 1 80 ? -26.645 5.175 33.637 1.00 17.31 84 LEU B N 1
ATOM 1864 C CA . LEU B 1 80 ? -27.786 5.740 32.900 1.00 17.11 84 LEU B CA 1
ATOM 1865 C C . LEU B 1 80 ? -28.322 6.949 33.657 1.00 18.80 84 LEU B C 1
ATOM 1866 O O . LEU B 1 80 ? -28.912 6.813 34.714 1.00 18.54 84 LEU B O 1
ATOM 1871 N N . VAL B 1 81 ? -28.066 8.134 33.089 1.00 17.41 85 VAL B N 1
ATOM 1872 C CA . VAL B 1 81 ? -28.319 9.411 33.794 1.00 16.44 85 VAL B CA 1
ATOM 1873 C C . VAL B 1 81 ? -29.585 10.057 33.265 1.00 17.92 85 VAL B C 1
ATOM 1874 O O . VAL B 1 81 ? -29.759 10.207 32.045 1.00 16.86 85 VAL B O 1
ATOM 1878 N N . TYR B 1 82 ? -30.431 10.538 34.165 1.00 17.30 86 TYR B N 1
ATOM 1879 C CA . TYR B 1 82 ? -31.524 11.451 33.825 1.00 18.36 86 TYR B CA 1
ATOM 1880 C C . TYR B 1 82 ? -31.433 12.640 34.787 1.00 16.36 86 TYR B C 1
ATOM 1881 O O . TYR B 1 82 ? -30.673 12.625 35.740 1.00 17.32 86 TYR B O 1
ATOM 1890 N N . SER B 1 83 ? -32.232 13.666 34.511 1.00 15.86 87 SER B N 1
ATOM 1891 C CA . SER B 1 83 ? -32.345 14.789 35.397 1.00 15.32 87 SER B CA 1
ATOM 1892 C C . SER B 1 83 ? -33.635 14.695 36.193 1.00 15.26 87 SER B C 1
ATOM 1893 O O . SER B 1 83 ? -34.719 14.499 35.637 1.00 17.61 87 SER B O 1
ATOM 1896 N N . ILE B 1 84 ? -33.520 14.923 37.518 1.00 17.20 88 ILE B N 1
ATOM 1897 C CA . ILE B 1 84 ? -34.721 14.873 38.363 1.00 19.94 88 ILE B CA 1
ATOM 1898 C C . ILE B 1 84 ? -35.728 15.948 37.972 1.00 18.43 88 ILE B C 1
ATOM 1899 O O . ILE B 1 84 ? -36.892 15.829 38.359 1.00 20.94 88 ILE B O 1
ATOM 1904 N N . THR B 1 85 ? -35.314 16.946 37.193 1.00 20.05 89 THR B N 1
ATOM 1905 C CA . THR B 1 85 ? -36.216 18.006 36.767 1.00 18.78 89 THR B CA 1
ATOM 1906 C C . THR B 1 85 ? -36.947 17.654 35.475 1.00 19.79 89 THR B C 1
ATOM 1907 O O . THR B 1 85 ? -37.725 18.460 34.968 1.00 24.48 89 THR B O 1
ATOM 1911 N N . SER B 1 86 ? -36.707 16.456 34.903 1.00 20.88 90 SER B N 1
ATOM 1912 C CA . SER B 1 86 ? -37.285 16.112 33.580 1.00 21.42 90 SER B CA 1
ATOM 1913 C C . SER B 1 86 ? -37.733 14.658 33.538 1.00 24.02 90 SER B C 1
ATOM 1914 O O . SER B 1 86 ? -36.939 13.723 33.419 1.00 20.35 90 SER B O 1
ATOM 1917 N N . ARG B 1 87 ? -39.044 14.433 33.603 1.00 23.68 91 ARG B N 1
ATOM 1918 C CA . ARG B 1 87 ? -39.578 13.091 33.443 1.00 23.53 91 ARG B CA 1
ATOM 1919 C C . ARG B 1 87 ? -39.271 12.540 32.055 1.00 21.91 91 ARG B C 1
ATOM 1920 O O . ARG B 1 87 ? -39.034 11.370 31.904 1.00 22.38 91 ARG B O 1
ATOM 1928 N N . GLN B 1 88 ? -39.232 13.397 31.046 1.00 22.15 92 GLN B N 1
ATOM 1929 C CA . GLN B 1 88 ? -38.939 12.928 29.720 1.00 23.77 92 GLN B CA 1
ATOM 1930 C C . GLN B 1 88 ? -37.519 12.352 29.654 1.00 21.01 92 GLN B C 1
ATOM 1931 O O . GLN B 1 88 ? -37.280 11.314 29.006 1.00 22.92 92 GLN B O 1
ATOM 1937 N N . SER B 1 89 ? -36.582 12.969 30.390 1.00 18.88 93 SER B N 1
ATOM 1938 C CA . SER B 1 89 ? -35.216 12.465 30.337 1.00 19.33 93 SER B CA 1
ATOM 1939 C C . SER B 1 89 ? -35.147 11.046 30.905 1.00 18.97 93 SER B C 1
ATOM 1940 O O . SER B 1 89 ? -34.311 10.258 30.496 1.00 20.67 93 SER B O 1
ATOM 1943 N N . LEU B 1 90 ? -36.023 10.753 31.863 1.00 20.77 94 LEU B N 1
ATOM 1944 C CA . LEU B 1 90 ? -36.079 9.418 32.435 1.00 21.08 94 LEU B CA 1
ATOM 1945 C C . LEU B 1 90 ? -36.643 8.449 31.392 1.00 21.93 94 LEU B C 1
ATOM 1946 O O . LEU B 1 90 ? -36.094 7.356 31.211 1.00 23.38 94 LEU B O 1
ATOM 1951 N N . GLU B 1 91 ? -37.714 8.854 30.713 1.00 21.58 95 GLU B N 1
ATOM 1952 C CA . GLU B 1 91 ? -38.307 8.027 29.631 1.00 24.95 95 GLU B CA 1
ATOM 1953 C C . GLU B 1 91 ? -37.274 7.676 28.558 1.00 24.18 95 GLU B C 1
ATOM 1954 O O . GLU B 1 91 ? -37.295 6.546 27.982 1.00 22.30 95 GLU B O 1
ATOM 1956 N N . GLU B 1 92 ? -36.377 8.619 28.233 1.00 22.67 96 GLU B N 1
ATOM 1957 C CA . GLU B 1 92 ? -35.378 8.420 27.194 1.00 23.42 96 GLU B CA 1
ATOM 1958 C C . GLU B 1 92 ? -34.347 7.343 27.516 1.00 22.08 96 GLU B C 1
ATOM 1959 O O . GLU B 1 92 ? -33.679 6.837 26.605 1.00 24.00 96 GLU B O 1
ATOM 1965 N N . LEU B 1 93 ? -34.275 6.902 28.771 1.00 19.35 97 LEU B N 1
ATOM 1966 C CA . LEU B 1 93 ? -33.318 5.856 29.139 1.00 21.07 97 LEU B CA 1
ATOM 1967 C C . LEU B 1 93 ? -33.832 4.468 28.770 1.00 21.21 97 LEU B C 1
ATOM 1968 O O . LEU B 1 93 ? -33.049 3.528 28.651 1.00 22.01 97 LEU B O 1
ATOM 1973 N N . LYS B 1 94 ? -35.155 4.310 28.677 1.00 22.50 98 LYS B N 1
ATOM 1974 C CA . LYS B 1 94 ? -35.737 2.978 28.473 1.00 25.73 98 LYS B CA 1
ATOM 1975 C C . LYS B 1 94 ? -35.171 2.277 27.233 1.00 24.46 98 LYS B C 1
ATOM 1976 O O . LYS B 1 94 ? -34.746 1.116 27.308 1.00 25.68 98 LYS B O 1
ATOM 1982 N N . PRO B 1 95 ? -35.126 2.968 26.076 1.00 22.36 99 PRO B N 1
ATOM 1983 C CA . PRO B 1 95 ? -34.499 2.342 24.916 1.00 25.22 99 PRO B CA 1
ATOM 1984 C C . PRO B 1 95 ? -33.040 2.019 25.051 1.00 24.62 99 PRO B C 1
ATOM 1985 O O . PRO B 1 95 ? -32.572 1.034 24.456 1.00 22.50 99 PRO B O 1
ATOM 1989 N N . ILE B 1 96 ? -32.324 2.808 25.837 1.00 22.39 100 ILE B N 1
ATOM 1990 C CA . ILE B 1 96 ? -30.905 2.581 26.032 1.00 20.30 100 ILE B CA 1
ATOM 1991 C C . ILE B 1 96 ? -30.731 1.302 26.845 1.00 18.04 100 ILE B C 1
ATOM 1992 O O . ILE B 1 96 ? -29.923 0.453 26.500 1.00 21.49 100 ILE B O 1
ATOM 1997 N N . TYR B 1 97 ? -31.531 1.147 27.902 1.00 20.05 101 TYR B N 1
ATOM 1998 C CA . TYR B 1 97 ? -31.483 -0.058 28.720 1.00 19.12 101 TYR B CA 1
ATOM 1999 C C . TYR B 1 97 ? -31.824 -1.282 27.861 1.00 20.30 101 TYR B C 1
ATOM 2000 O O . TYR B 1 97 ? -31.125 -2.287 27.919 1.00 22.68 101 TYR B O 1
ATOM 2009 N N . GLU B 1 98 ? -32.856 -1.149 27.043 1.00 22.53 102 GLU B N 1
ATOM 2010 C CA . GLU B 1 98 ? -33.228 -2.260 26.143 1.00 24.35 102 GLU B CA 1
ATOM 2011 C C . GLU B 1 98 ? -32.076 -2.639 25.221 1.00 24.69 102 GLU B C 1
ATOM 2012 O O . GLU B 1 98 ? -31.805 -3.818 24.994 1.00 23.13 102 GLU B O 1
ATOM 2014 N N . GLN B 1 99 ? -31.349 -1.647 24.719 1.00 22.05 103 GLN B N 1
ATOM 2015 C CA . GLN B 1 99 ? -30.253 -1.920 23.830 1.00 24.78 103 GLN B CA 1
ATOM 2016 C C . GLN B 1 99 ? -29.094 -2.585 24.562 1.00 23.83 103 GLN B C 1
ATOM 2017 O O . GLN B 1 99 ? -28.432 -3.463 24.010 1.00 24.63 103 GLN B O 1
ATOM 2023 N N . ILE B 1 100 ? -28.837 -2.183 25.814 1.00 21.19 104 ILE B N 1
ATOM 2024 C CA . ILE B 1 100 ? -27.861 -2.896 26.626 1.00 19.89 104 ILE B CA 1
ATOM 2025 C C . ILE B 1 100 ? -28.209 -4.388 26.788 1.00 27.79 104 ILE B C 1
ATOM 2026 O O . ILE B 1 100 ? -27.363 -5.261 26.595 1.00 28.02 104 ILE B O 1
ATOM 2031 N N . CYS B 1 101 ? -29.459 -4.664 27.128 1.00 28.06 105 CYS B N 1
ATOM 2032 C CA . CYS B 1 101 ? -29.949 -6.024 27.280 1.00 29.53 105 CYS B CA 1
ATOM 2033 C C . CYS B 1 101 ? -29.793 -6.772 25.991 1.00 29.02 105 CYS B C 1
ATOM 2034 O O . CYS B 1 101 ? -29.356 -7.939 26.009 1.00 34.94 105 CYS B O 1
ATOM 2037 N N . GLU B 1 102 ? -30.131 -6.130 24.867 1.00 27.30 106 GLU B N 1
ATOM 2038 C CA . GLU B 1 102 ? -30.035 -6.824 23.551 1.00 27.03 106 GLU B CA 1
ATOM 2039 C C . GLU B 1 102 ? -28.611 -7.203 23.189 1.00 32.95 106 GLU B C 1
ATOM 2040 O O . GLU B 1 102 ? -28.363 -8.272 22.609 1.00 32.65 106 GLU B O 1
ATOM 2042 N N . ILE B 1 103 ? -27.659 -6.335 23.519 1.00 28.92 107 ILE B N 1
ATOM 2043 C CA . ILE B 1 103 ? -26.266 -6.528 23.125 1.00 26.29 107 ILE B CA 1
ATOM 2044 C C . ILE B 1 103 ? -25.557 -7.459 24.103 1.00 30.74 107 ILE B C 1
ATOM 2045 O O . ILE B 1 103 ? -24.817 -8.349 23.665 1.00 30.72 107 ILE B O 1
ATOM 2050 N N . LYS B 1 104 ? -25.741 -7.239 25.403 1.00 29.93 108 LYS B N 1
ATOM 2051 C CA . LYS B 1 104 ? -25.107 -8.045 26.435 1.00 27.82 108 LYS B CA 1
ATOM 2052 C C . LYS B 1 104 ? -25.926 -9.307 26.659 1.00 39.46 108 LYS B C 1
ATOM 2053 O O . LYS B 1 104 ? -25.419 -10.246 27.264 1.00 44.44 108 LYS B O 1
ATOM 2059 N N . SER B 1 109 ? -25.525 -9.871 35.830 1.00 34.55 113 SER B N 1
ATOM 2060 C CA . SER B 1 109 ? -24.065 -9.824 35.974 1.00 33.58 113 SER B CA 1
ATOM 2061 C C . SER B 1 109 ? -23.355 -8.502 35.571 1.00 30.46 113 SER B C 1
ATOM 2062 O O . SER B 1 109 ? -22.156 -8.360 35.784 1.00 34.17 113 SER B O 1
ATOM 2065 N N . ILE B 1 110 ? -24.089 -7.552 35.008 1.00 28.54 114 ILE B N 1
ATOM 2066 C CA . ILE B 1 110 ? -23.482 -6.332 34.496 1.00 26.44 114 ILE B CA 1
ATOM 2067 C C . ILE B 1 110 ? -23.798 -5.212 35.467 1.00 20.68 114 ILE B C 1
ATOM 2068 O O . ILE B 1 110 ? -24.989 -4.976 35.729 1.00 26.90 114 ILE B O 1
ATOM 2073 N N . PRO B 1 111 ? -22.758 -4.538 36.023 1.00 20.96 115 PRO B N 1
ATOM 2074 C CA . PRO B 1 111 ? -23.148 -3.377 36.835 1.00 20.41 115 PRO B CA 1
ATOM 2075 C C . PRO B 1 111 ? -23.855 -2.270 36.043 1.00 20.26 115 PRO B C 1
ATOM 2076 O O . PRO B 1 111 ? -23.267 -1.749 35.102 1.00 20.31 115 PRO B O 1
ATOM 2080 N N . ILE B 1 112 ? -25.054 -1.885 36.481 1.00 21.17 116 ILE B N 1
ATOM 2081 C CA . ILE B 1 112 ? -25.832 -0.809 35.862 1.00 22.31 116 ILE B CA 1
ATOM 2082 C C . ILE B 1 112 ? -26.385 0.066 36.971 1.00 22.80 116 ILE B C 1
ATOM 2083 O O . ILE B 1 112 ? -27.007 -0.442 37.915 1.00 21.30 116 ILE B O 1
ATOM 2088 N N . MET B 1 113 ? -26.111 1.369 36.883 1.00 21.26 117 MET B N 1
ATOM 2089 C CA . MET B 1 113 ? -26.599 2.341 37.843 1.00 19.39 117 MET B CA 1
ATOM 2090 C C . MET B 1 113 ? -27.524 3.301 37.147 1.00 20.40 117 MET B C 1
ATOM 2091 O O . MET B 1 113 ? -27.113 3.935 36.188 1.00 20.82 117 MET B O 1
ATOM 2096 N N . LEU B 1 114 ? -28.737 3.451 37.662 1.00 19.61 118 LEU B N 1
ATOM 2097 C CA . LEU B 1 114 ? -29.659 4.500 37.251 1.00 18.17 118 LEU B CA 1
ATOM 2098 C C . LEU B 1 114 ? -29.425 5.711 38.135 1.00 18.40 118 LEU B C 1
ATOM 2099 O O . LEU B 1 114 ? -29.387 5.568 39.349 1.00 21.68 118 LEU B O 1
ATOM 2104 N N . VAL B 1 115 ? -29.167 6.874 37.530 1.00 17.59 119 VAL B N 1
ATOM 2105 C CA . VAL B 1 115 ? -28.777 8.072 38.316 1.00 17.92 119 VAL B CA 1
ATOM 2106 C C . VAL B 1 115 ? -29.652 9.248 38.009 1.00 19.30 119 VAL B C 1
ATOM 2107 O O . VAL B 1 115 ? -29.745 9.659 36.890 1.00 17.64 119 VAL B O 1
ATOM 2111 N N . GLY B 1 116 ? -30.276 9.814 39.028 1.00 16.87 120 GLY B N 1
ATOM 2112 C CA . GLY B 1 116 ? -31.029 11.040 38.888 1.00 16.44 120 GLY B CA 1
ATOM 2113 C C . GLY B 1 116 ? -30.165 12.181 39.330 1.00 17.11 120 GLY B C 1
ATOM 2114 O O . GLY B 1 116 ? -29.944 12.413 40.504 1.00 20.00 120 GLY B O 1
ATOM 2115 N N . ASN B 1 117 ? -29.699 12.979 38.379 1.00 15.93 121 ASN B N 1
ATOM 2116 C CA . ASN B 1 117 ? -28.828 14.109 38.658 1.00 15.15 121 ASN B CA 1
ATOM 2117 C C . ASN B 1 117 ? -29.615 15.423 38.814 1.00 16.22 121 ASN B C 1
ATOM 2118 O O . ASN B 1 117 ? -30.832 15.506 38.593 1.00 16.28 121 ASN B O 1
ATOM 2123 N N . LYS B 1 118 ? -28.917 16.469 39.278 1.00 16.99 122 LYS B N 1
ATOM 2124 C CA . LYS B 1 118 ? -29.481 17.822 39.552 1.00 18.68 122 LYS B CA 1
ATOM 2125 C C . LYS B 1 118 ? -30.393 17.806 40.759 1.00 18.64 122 LYS B C 1
ATOM 2126 O O . LYS B 1 118 ? -31.334 18.564 40.828 1.00 18.46 122 LYS B O 1
ATOM 2132 N N . CYS B 1 119 ? -30.066 16.999 41.741 1.00 18.24 123 CYS B N 1
ATOM 2133 C CA . CYS B 1 119 ? -30.855 17.011 42.979 1.00 20.78 123 CYS B CA 1
ATOM 2134 C C . CYS B 1 119 ? -30.843 18.305 43.803 1.00 18.82 123 CYS B C 1
ATOM 2135 O O . CYS B 1 119 ? -31.742 18.544 44.621 1.00 21.33 123 CYS B O 1
ATOM 2138 N N . ASP B 1 120 ? -29.951 19.242 43.464 1.00 18.00 124 ASP B N 1
ATOM 2139 C CA . ASP B 1 120 ? -29.940 20.592 43.974 1.00 18.78 124 ASP B CA 1
ATOM 2140 C C . ASP B 1 120 ? -31.122 21.464 43.513 1.00 18.96 124 ASP B C 1
ATOM 2141 O O . ASP B 1 120 ? -31.399 22.501 44.137 1.00 20.37 124 ASP B O 1
ATOM 2146 N N . GLU B 1 121 ? -31.736 21.068 42.407 1.00 18.52 125 GLU B N 1
ATOM 2147 C CA . GLU B 1 121 ? -32.881 21.791 41.820 1.00 19.38 125 GLU B CA 1
ATOM 2148 C C . GLU B 1 121 ? -34.179 21.286 42.386 1.00 19.14 125 GLU B C 1
ATOM 2149 O O . GLU B 1 121 ? -35.132 21.064 41.634 1.00 18.63 125 GLU B O 1
ATOM 2155 N N . SER B 1 122 ? -34.251 21.158 43.712 1.00 19.84 126 SER B N 1
ATOM 2156 C CA . SER B 1 122 ? -35.457 20.585 44.326 1.00 21.78 126 SER B CA 1
ATOM 2157 C C . SER B 1 122 ? -36.799 21.208 43.917 1.00 17.58 126 SER B C 1
ATOM 2158 O O . SER B 1 122 ? -37.761 20.449 43.653 1.00 19.09 126 SER B O 1
ATOM 2161 N N . PRO B 1 123 ? -36.910 22.546 43.867 1.00 17.97 127 PRO B N 1
ATOM 2162 C CA . PRO B 1 123 ? -38.208 23.116 43.499 1.00 19.01 127 PRO B CA 1
ATOM 2163 C C . PRO B 1 123 ? -38.708 22.712 42.134 1.00 20.04 127 PRO B C 1
ATOM 2164 O O . PRO B 1 123 ? -39.918 22.822 41.852 1.00 22.10 127 PRO B O 1
ATOM 2168 N N . SER B 1 124 ? -37.758 22.333 41.279 1.00 17.41 128 SER B N 1
ATOM 2169 C CA . SER B 1 124 ? -38.036 21.921 39.928 1.00 18.17 128 SER B CA 1
ATOM 2170 C C . SER B 1 124 ? -38.187 20.406 39.717 1.00 21.13 128 SER B C 1
ATOM 2171 O O . SER B 1 124 ? -38.377 19.924 38.574 1.00 19.49 128 SER B O 1
ATOM 2174 N N . ARG B 1 125 ? -38.235 19.625 40.792 1.00 18.23 129 ARG B N 1
ATOM 2175 C CA . ARG B 1 125 ? -38.352 18.172 40.662 1.00 18.52 129 ARG B CA 1
ATOM 2176 C C . ARG B 1 125 ? -39.620 17.766 39.915 1.00 19.99 129 ARG B C 1
ATOM 2177 O O . ARG B 1 125 ? -40.753 18.216 40.241 1.00 17.64 129 ARG B O 1
ATOM 2185 N N . GLU B 1 126 ? -39.421 16.889 38.914 1.00 20.13 130 GLU B N 1
ATOM 2186 C CA . GLU B 1 126 ? -40.518 16.170 38.260 1.00 20.80 130 GLU B CA 1
ATOM 2187 C C . GLU B 1 126 ? -40.557 14.670 38.488 1.00 24.81 130 GLU B C 1
ATOM 2188 O O . GLU B 1 126 ? -41.596 14.050 38.287 1.00 29.46 130 GLU B O 1
ATOM 2191 N N . VAL B 1 127 ? -39.430 14.052 38.804 1.00 19.54 131 VAL B N 1
ATOM 2192 C CA . VAL B 1 127 ? -39.366 12.630 39.046 1.00 20.93 131 VAL B CA 1
ATOM 2193 C C . VAL B 1 127 ? -39.103 12.429 40.525 1.00 20.91 131 VAL B C 1
ATOM 2194 O O . VAL B 1 127 ? -38.016 12.736 41.009 1.00 19.62 131 VAL B O 1
ATOM 2198 N N . GLN B 1 128 ? -40.086 11.891 41.235 1.00 20.06 132 GLN B N 1
ATOM 2199 C CA . GLN B 1 128 ? -39.873 11.597 42.634 1.00 20.13 132 GLN B CA 1
ATOM 2200 C C . GLN B 1 128 ? -38.951 10.388 42.718 1.00 22.13 132 GLN B C 1
ATOM 2201 O O . GLN B 1 128 ? -39.012 9.507 41.860 1.00 21.58 132 GLN B O 1
ATOM 2207 N N . SER B 1 129 ? -38.129 10.325 43.751 1.00 22.38 133 SER B N 1
ATOM 2208 C CA . SER B 1 129 ? -37.171 9.215 43.936 1.00 22.13 133 SER B CA 1
ATOM 2209 C C . SER B 1 129 ? -37.865 7.870 43.965 1.00 22.13 133 SER B C 1
ATOM 2210 O O . SER B 1 129 ? -37.365 6.894 43.436 1.00 24.30 133 SER B O 1
ATOM 2213 N N . SER B 1 130 ? -39.058 7.802 44.541 1.00 22.88 134 SER B N 1
ATOM 2214 C CA . SER B 1 130 ? -39.813 6.545 44.505 1.00 21.01 134 SER B CA 1
ATOM 2215 C C . SER B 1 130 ? -40.185 5.987 43.115 1.00 21.04 134 SER B C 1
ATOM 2216 O O . SER B 1 130 ? -40.242 4.749 42.871 1.00 26.10 134 SER B O 1
ATOM 2219 N N . GLU B 1 131 ? -40.399 6.881 42.176 1.00 25.40 135 GLU B N 1
ATOM 2220 C CA . GLU B 1 131 ? -40.732 6.493 40.820 1.00 25.45 135 GLU B CA 1
ATOM 2221 C C . GLU B 1 131 ? -39.521 5.837 40.147 1.00 24.16 135 GLU B C 1
ATOM 2222 O O . GLU B 1 131 ? -39.604 4.789 39.494 1.00 26.27 135 GLU B O 1
ATOM 2228 N N . ALA B 1 132 ? -38.357 6.467 40.318 1.00 23.74 136 ALA B N 1
ATOM 2229 C CA . ALA B 1 132 ? -37.127 5.909 39.749 1.00 22.62 136 ALA B CA 1
ATOM 2230 C C . ALA B 1 132 ? -36.652 4.639 40.484 1.00 20.62 136 ALA B C 1
ATOM 2231 O O . ALA B 1 132 ? -36.148 3.698 39.868 1.00 24.35 136 ALA B O 1
ATOM 2233 N N . GLU B 1 133 ? -36.812 4.609 41.797 1.00 23.83 137 GLU B N 1
ATOM 2234 C CA . GLU B 1 133 ? -36.530 3.395 42.559 1.00 24.50 137 GLU B CA 1
ATOM 2235 C C . GLU B 1 133 ? -37.350 2.212 42.033 1.00 27.38 137 GLU B C 1
ATOM 2236 O O . GLU B 1 133 ? -36.825 1.088 41.862 1.00 28.49 137 GLU B O 1
ATOM 2239 N N . ALA B 1 134 ? -38.630 2.452 41.756 1.00 25.28 138 ALA B N 1
ATOM 2240 C CA . ALA B 1 134 ? -39.495 1.410 41.188 1.00 27.40 138 ALA B CA 1
ATOM 2241 C C . ALA B 1 134 ? -38.963 0.939 39.846 1.00 28.60 138 ALA B C 1
ATOM 2242 O O . ALA B 1 134 ? -38.984 -0.265 39.536 1.00 27.19 138 ALA B O 1
ATOM 2244 N N . LEU B 1 135 ? -38.493 1.866 39.023 1.00 24.92 139 LEU B N 1
ATOM 2245 C CA . LEU B 1 135 ? -38.040 1.472 37.698 1.00 26.99 139 LEU B CA 1
ATOM 2246 C C . LEU B 1 135 ? -36.799 0.606 37.837 1.00 25.33 139 LEU B C 1
ATOM 2247 O O . LEU B 1 135 ? -36.662 -0.412 37.192 1.00 25.52 139 LEU B O 1
ATOM 2252 N N . ALA B 1 136 ? -35.884 1.025 38.705 1.00 26.56 140 ALA B N 1
ATOM 2253 C CA . ALA B 1 136 ? -34.659 0.277 38.938 1.00 24.94 140 ALA B CA 1
ATOM 2254 C C . ALA B 1 136 ? -34.949 -1.164 39.461 1.00 24.26 140 ALA B C 1
ATOM 2255 O O . ALA B 1 136 ? -34.224 -2.129 39.135 1.00 25.12 140 ALA B O 1
ATOM 2257 N N . ARG B 1 137 ? -35.993 -1.296 40.256 1.00 26.94 141 ARG B N 1
ATOM 2258 C CA . ARG B 1 137 ? -36.418 -2.624 40.725 1.00 27.56 141 ARG B CA 1
ATOM 2259 C C . ARG B 1 137 ? -36.820 -3.498 39.554 1.00 29.52 141 ARG B C 1
ATOM 2260 O O . ARG B 1 137 ? -36.374 -4.656 39.446 1.00 30.98 141 ARG B O 1
ATOM 2262 N N . THR B 1 138 ? -37.646 -2.950 38.661 1.00 26.77 142 THR B N 1
ATOM 2263 C CA . THR B 1 138 ? -38.046 -3.699 37.453 1.00 29.04 142 THR B CA 1
ATOM 2264 C C . THR B 1 138 ? -36.842 -4.075 36.585 1.00 27.97 142 THR B C 1
ATOM 2265 O O . THR B 1 138 ? -36.769 -5.189 36.030 1.00 31.38 142 THR B O 1
ATOM 2269 N N . TRP B 1 139 ? -35.883 -3.153 36.452 1.00 23.58 143 TRP B N 1
ATOM 2270 C CA . TRP B 1 139 ? -34.660 -3.375 35.694 1.00 22.90 143 TRP B CA 1
ATOM 2271 C C . TRP B 1 139 ? -33.584 -4.202 36.405 1.00 24.19 143 TRP B C 1
ATOM 2272 O O . TRP B 1 139 ? -32.588 -4.604 35.793 1.00 28.66 143 TRP B O 1
ATOM 2283 N N . LYS B 1 140 ? -33.800 -4.455 37.691 1.00 25.03 144 LYS B N 1
ATOM 2284 C CA . LYS B 1 140 ? -32.843 -5.144 38.528 1.00 28.03 144 LYS B CA 1
ATOM 2285 C C . LYS B 1 140 ? -31.472 -4.462 38.488 1.00 27.52 144 LYS B C 1
ATOM 2286 O O . LYS B 1 140 ? -30.424 -5.127 38.387 1.00 31.25 144 LYS B O 1
ATOM 2289 N N . CYS B 1 141 ? -31.486 -3.127 38.543 1.00 28.06 145 CYS B N 1
ATOM 2290 C CA . CYS B 1 141 ? -30.270 -2.341 38.595 1.00 24.52 145 CYS B CA 1
ATOM 2291 C C . CYS B 1 141 ? -30.243 -1.501 39.888 1.00 25.31 145 CYS B C 1
ATOM 2292 O O . CYS B 1 141 ? -31.198 -1.496 40.668 1.00 26.75 145 CYS B O 1
ATOM 2295 N N . ALA B 1 142 ? -29.125 -0.837 40.123 1.00 21.16 146 ALA B N 1
ATOM 2296 C CA . ALA B 1 142 ? -28.952 0.015 41.288 1.00 22.97 146 ALA B CA 1
ATOM 2297 C C . ALA B 1 142 ? -29.437 1.440 40.960 1.00 22.49 146 ALA B C 1
ATOM 2298 O O . ALA B 1 142 ? -29.587 1.788 39.782 1.00 19.26 146 ALA B O 1
ATOM 2300 N N . PHE B 1 143 ? -29.733 2.217 42.000 1.00 22.00 147 PHE B N 1
ATOM 2301 C CA . PHE B 1 143 ? -30.244 3.587 41.843 1.00 22.35 147 PHE B CA 1
ATOM 2302 C C . PHE B 1 143 ? -29.624 4.536 42.849 1.00 22.79 147 PHE B C 1
ATOM 2303 O O . PHE B 1 143 ? -29.497 4.228 44.048 1.00 23.55 147 PHE B O 1
ATOM 2311 N N . MET B 1 144 ? -29.339 5.746 42.390 1.00 18.19 148 MET B N 1
ATOM 2312 C CA . MET B 1 144 ? -28.957 6.816 43.319 1.00 18.06 148 MET B CA 1
ATOM 2313 C C . MET B 1 144 ? -29.198 8.168 42.671 1.00 19.42 148 MET B C 1
ATOM 2314 O O . MET B 1 144 ? -29.353 8.264 41.444 1.00 22.41 148 MET B O 1
ATOM 2319 N N . GLU B 1 145 ? -29.292 9.203 43.526 1.00 17.42 149 GLU B N 1
ATOM 2320 C CA . GLU B 1 145 ? -29.379 10.581 43.085 1.00 17.40 149 GLU B CA 1
ATOM 2321 C C . GLU B 1 145 ? -28.086 11.340 43.364 1.00 18.40 149 GLU B C 1
ATOM 2322 O O . GLU B 1 145 ? -27.401 11.098 44.359 1.00 18.94 149 GLU B O 1
ATOM 2328 N N . THR B 1 146 ? -27.747 12.265 42.451 1.00 17.21 150 THR B N 1
ATOM 2329 C CA . THR B 1 146 ? -26.519 13.029 42.521 1.00 17.75 150 THR B CA 1
ATOM 2330 C C . THR B 1 146 ? -26.753 14.530 42.268 1.00 16.55 150 THR B C 1
ATOM 2331 O O . THR B 1 146 ? -27.806 14.952 41.793 1.00 16.18 150 THR B O 1
ATOM 2335 N N . SER B 1 147 ? -25.769 15.341 42.649 1.00 17.15 151 SER B N 1
ATOM 2336 C CA . SER B 1 147 ? -25.661 16.707 42.136 1.00 16.05 151 SER B CA 1
ATOM 2337 C C . SER B 1 147 ? -24.214 16.906 41.722 1.00 17.30 151 SER B C 1
ATOM 2338 O O . SER B 1 147 ? -23.324 17.009 42.558 1.00 17.75 151 SER B O 1
ATOM 2341 N N . ALA B 1 148 ? -23.937 17.054 40.437 1.00 15.73 152 ALA B N 1
ATOM 2342 C CA . ALA B 1 148 ? -22.602 17.418 40.000 1.00 16.80 152 ALA B CA 1
ATOM 2343 C C . ALA B 1 148 ? -22.248 18.817 40.479 1.00 17.78 152 ALA B C 1
ATOM 2344 O O . ALA B 1 148 ? -21.105 19.096 40.832 1.00 18.58 152 ALA B O 1
ATOM 2346 N N . LYS B 1 149 ? -23.231 19.704 40.523 1.00 16.54 153 LYS B N 1
ATOM 2347 C CA . LYS B 1 149 ? -23.019 21.089 40.939 1.00 16.87 153 LYS B CA 1
ATOM 2348 C C . LYS B 1 149 ? -22.568 21.190 42.396 1.00 17.96 153 LYS B C 1
ATOM 2349 O O . LYS B 1 149 ? -21.672 21.975 42.702 1.00 18.79 153 LYS B O 1
ATOM 2355 N N . LEU B 1 150 ? -23.182 20.416 43.297 1.00 18.70 154 LEU B N 1
ATOM 2356 C CA . LEU B 1 150 ? -22.823 20.472 44.720 1.00 20.14 154 LEU B CA 1
ATOM 2357 C C . LEU B 1 150 ? -21.832 19.403 45.121 1.00 19.57 154 LEU B C 1
ATOM 2358 O O . LEU B 1 150 ? -21.401 19.303 46.283 1.00 20.48 154 LEU B O 1
ATOM 2363 N N . ASN B 1 151 ? -21.426 18.576 44.160 1.00 17.60 155 ASN B N 1
ATOM 2364 C CA . ASN B 1 151 ? -20.517 17.444 44.377 1.00 19.42 155 ASN B CA 1
ATOM 2365 C C . ASN B 1 151 ? -21.135 16.504 45.396 1.00 20.27 155 ASN B C 1
ATOM 2366 O O . ASN B 1 151 ? -20.441 16.047 46.372 1.00 22.76 155 ASN B O 1
ATOM 2371 N N . HIS B 1 152 ? -22.418 16.189 45.191 1.00 17.12 156 HIS B N 1
ATOM 2372 C CA . HIS B 1 152 ? -23.120 15.259 46.052 1.00 16.95 156 HIS B CA 1
ATOM 2373 C C . HIS B 1 152 ? -23.230 13.889 45.385 1.00 16.28 156 HIS B C 1
ATOM 2374 O O . HIS B 1 152 ? -23.827 13.767 44.303 1.00 16.70 156 HIS B O 1
ATOM 2381 N N . ASN B 1 153 ? -22.693 12.830 46.034 1.00 17.52 157 ASN B N 1
ATOM 2382 C CA . ASN B 1 153 ? -22.796 11.441 45.556 1.00 16.03 157 ASN B CA 1
ATOM 2383 C C . ASN B 1 153 ? -22.051 11.183 44.256 1.00 17.62 157 ASN B C 1
ATOM 2384 O O . ASN B 1 153 ? -22.333 10.176 43.610 1.00 20.50 157 ASN B O 1
ATOM 2389 N N . VAL B 1 154 ? -21.159 12.068 43.834 1.00 17.25 158 VAL B N 1
ATOM 2390 C CA . VAL B 1 154 ? -20.384 11.818 42.576 1.00 16.73 158 VAL B CA 1
ATOM 2391 C C . VAL B 1 154 ? -19.325 10.729 42.756 1.00 17.15 158 VAL B C 1
ATOM 2392 O O . VAL B 1 154 ? -19.306 9.742 42.024 1.00 20.47 158 VAL B O 1
ATOM 2396 N N . LYS B 1 155 ? -18.466 10.868 43.783 1.00 18.82 159 LYS B N 1
ATOM 2397 C CA . LYS B 1 155 ? -17.491 9.812 44.132 1.00 21.62 159 LYS B CA 1
ATOM 2398 C C . LYS B 1 155 ? -18.229 8.522 44.442 1.00 20.24 159 LYS B C 1
ATOM 2399 O O . LYS B 1 155 ? -17.866 7.448 43.950 1.00 21.28 159 LYS B O 1
ATOM 2402 N N . GLU B 1 156 ? -19.308 8.641 45.205 1.00 19.55 160 GLU B N 1
ATOM 2403 C CA . GLU B 1 156 ? -20.084 7.512 45.610 1.00 20.43 160 GLU B CA 1
ATOM 2404 C C . GLU B 1 156 ? -20.698 6.759 44.460 1.00 19.05 160 GLU B C 1
ATOM 2405 O O . GLU B 1 156 ? -20.785 5.536 44.522 1.00 22.08 160 GLU B O 1
ATOM 2411 N N . LEU B 1 157 ? -21.144 7.463 43.423 1.00 19.04 161 LEU B N 1
ATOM 2412 C CA . LEU B 1 157 ? -21.648 6.816 42.237 1.00 18.50 161 LEU B CA 1
ATOM 2413 C C . LEU B 1 157 ? -20.655 5.823 41.663 1.00 20.78 161 LEU B C 1
ATOM 2414 O O . LEU B 1 157 ? -20.986 4.673 41.317 1.00 20.32 161 LEU B O 1
ATOM 2419 N N . PHE B 1 158 ? -19.424 6.273 41.509 1.00 18.58 162 PHE B N 1
ATOM 2420 C CA . PHE B 1 158 ? -18.425 5.397 40.890 1.00 18.61 162 PHE B CA 1
ATOM 2421 C C . PHE B 1 158 ? -17.982 4.314 41.854 1.00 17.97 162 PHE B C 1
ATOM 2422 O O . PHE B 1 158 ? -17.791 3.158 41.449 1.00 23.35 162 PHE B O 1
ATOM 2430 N N . GLN B 1 159 ? -17.874 4.647 43.139 1.00 19.85 163 GLN B N 1
ATOM 2431 C CA . GLN B 1 159 ? -17.551 3.626 44.155 1.00 22.34 163 GLN B CA 1
ATOM 2432 C C . GLN B 1 159 ? -18.577 2.543 44.167 1.00 20.90 163 GLN B C 1
ATOM 2433 O O . GLN B 1 159 ? -18.212 1.358 44.228 1.00 22.52 163 GLN B O 1
ATOM 2439 N N . GLU B 1 160 ? -19.860 2.907 44.140 1.00 20.49 164 GLU B N 1
ATOM 2440 C CA . GLU B 1 160 ? -20.952 1.923 44.273 1.00 22.61 164 GLU B CA 1
ATOM 2441 C C . GLU B 1 160 ? -21.001 1.100 42.997 1.00 22.46 164 GLU B C 1
ATOM 2442 O O . GLU B 1 160 ? -21.193 -0.121 43.069 1.00 23.15 164 GLU B O 1
ATOM 2444 N N . LEU B 1 161 ? -20.779 1.728 41.843 1.00 20.60 165 LEU B N 1
ATOM 2445 C CA . LEU B 1 161 ? -20.764 0.958 40.596 1.00 17.91 165 LEU B CA 1
ATOM 2446 C C . LEU B 1 161 ? -19.659 -0.107 40.572 1.00 21.42 165 LEU B C 1
ATOM 2447 O O . LEU B 1 161 ? -19.926 -1.250 40.200 1.00 22.62 165 LEU B O 1
ATOM 2452 N N . LEU B 1 162 ? -18.444 0.234 41.005 1.00 20.05 166 LEU B N 1
ATOM 2453 C CA . LEU B 1 162 ? -17.333 -0.702 40.978 1.00 20.41 166 LEU B CA 1
ATOM 2454 C C . LEU B 1 162 ? -17.575 -1.791 42.031 1.00 21.18 166 LEU B C 1
ATOM 2455 O O . LEU B 1 162 ? -17.170 -2.905 41.817 1.00 22.86 166 LEU B O 1
ATOM 2460 N N . ASN B 1 163 ? -18.208 -1.430 43.143 1.00 20.59 167 ASN B N 1
ATOM 2461 C CA . ASN B 1 163 ? -18.580 -2.395 44.224 1.00 19.11 167 ASN B CA 1
ATOM 2462 C C . ASN B 1 163 ? -19.586 -3.427 43.711 1.00 24.24 167 ASN B C 1
ATOM 2463 O O . ASN B 1 163 ? -19.712 -4.533 44.262 1.00 24.87 167 ASN B O 1
ATOM 2468 N N . LEU B 1 164 ? -20.341 -3.086 42.682 1.00 23.32 168 LEU B N 1
ATOM 2469 C CA . LEU B 1 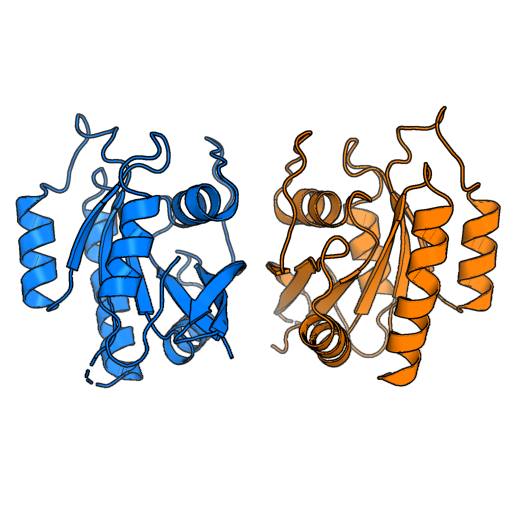164 ? -21.339 -4.004 42.132 1.00 23.53 168 LEU B CA 1
ATOM 2470 C C . LEU B 1 164 ? -20.695 -5.078 41.285 1.00 24.78 168 LEU B C 1
ATOM 2471 O O . LEU B 1 164 ? -21.310 -6.142 41.086 1.00 25.35 168 LEU B O 1
ATOM 2476 N N . GLU B 1 165 ? -19.478 -4.832 40.816 1.00 22.18 169 GLU B N 1
ATOM 2477 C CA . GLU B 1 165 ? -18.784 -5.750 39.926 1.00 23.69 169 GLU B CA 1
ATOM 2478 C C . GLU B 1 165 ? -18.355 -7.002 40.691 1.00 26.57 169 GLU B C 1
ATOM 2479 O O . GLU B 1 165 ? -17.561 -6.947 41.639 1.00 26.36 169 GLU B O 1
ATOM 2485 N N . LYS B 1 166 ? -18.889 -8.139 40.296 1.00 27.75 170 LYS B N 1
ATOM 2486 C CA . LYS B 1 166 ? -18.542 -9.365 41.011 1.00 28.15 170 LYS B CA 1
ATOM 2487 C C . LYS B 1 166 ? -17.740 -10.320 40.116 1.00 32.20 170 LYS B C 1
ATOM 2488 O O . LYS B 1 166 ? -17.295 -11.366 40.574 1.00 33.85 170 LYS B O 1
ATOM 2494 N N . ARG B 1 167 ? -17.511 -9.951 38.854 1.00 26.99 171 ARG B N 1
ATOM 2495 C CA . ARG B 1 167 ? -16.780 -10.815 37.896 1.00 26.65 171 ARG B CA 1
ATOM 2496 C C . ARG B 1 167 ? -15.273 -10.676 37.982 1.00 28.69 171 ARG B C 1
ATOM 2497 O O . ARG B 1 167 ? -14.513 -11.568 37.580 1.00 36.06 171 ARG B O 1
ATOM 2505 N N . ARG B 1 168 ? -14.843 -9.516 38.444 1.00 29.60 172 ARG B N 1
ATOM 2506 C CA . ARG B 1 168 ? -13.454 -9.185 38.732 1.00 26.43 172 ARG B CA 1
ATOM 2507 C C . ARG B 1 168 ? -13.408 -8.220 39.911 1.00 27.44 172 ARG B C 1
ATOM 2508 O O . ARG B 1 168 ? -14.460 -7.713 40.325 1.00 38.56 172 ARG B O 1
ATOM 2516 N N . THR B 1 169 ? -12.217 -8.001 40.440 1.00 31.31 173 THR B N 1
ATOM 2517 C CA . THR B 1 169 ? -12.017 -7.115 41.578 1.00 38.74 173 THR B CA 1
ATOM 2518 C C . THR B 1 169 ? -11.451 -5.781 41.092 1.00 31.80 173 THR B C 1
ATOM 2519 O O . THR B 1 169 ? -10.347 -5.704 40.543 1.00 32.48 173 THR B O 1
ATOM 2523 N N . VAL B 1 170 ? -12.282 -4.754 41.250 1.00 33.09 174 VAL B N 1
ATOM 2524 C CA . VAL B 1 170 ? -11.918 -3.390 40.884 1.00 28.13 174 VAL B CA 1
ATOM 2525 C C . VAL B 1 170 ? -12.379 -2.463 42.010 1.00 31.19 174 VAL B C 1
ATOM 2526 O O . VAL B 1 170 ? -13.458 -2.666 42.599 1.00 31.53 174 VAL B O 1
ATOM 2530 N N . SER B 1 171 ? -11.560 -1.470 42.306 1.00 23.46 175 SER B N 1
ATOM 2531 C CA . SER B 1 171 ? -11.927 -0.439 43.245 1.00 26.22 175 SER B CA 1
ATOM 2532 C C . SER B 1 171 ? -11.088 0.817 43.014 1.00 24.97 175 SER B C 1
ATOM 2533 O O . SER B 1 171 ? -10.037 0.798 42.402 1.00 26.11 175 SER B O 1
ATOM 2536 N N . LEU B 1 172 ? -11.568 1.922 43.510 1.00 25.57 176 LEU B N 1
ATOM 2537 C CA . LEU B 1 172 ? -10.845 3.205 43.345 1.00 26.80 176 LEU B CA 1
ATOM 2538 C C . LEU B 1 172 ? -9.542 3.257 44.164 1.00 37.68 176 LEU B C 1
ATOM 2539 O O . LEU B 1 172 ? -9.430 2.544 45.184 1.00 38.10 176 LEU B O 1
#

GO terms:
  GO:0003924 GTPase activity (F, IDA)
  GO:0005515 protein binding (F, IPI)
  GO:0005525 GTP binding (F, IDA)
  GO:0005886 plasma membrane (C, IDA)

Organism: Homo sapiens (NCBI:txid9606)

Sequence (334 aa):
NDYRVAVFGAGGVGKSSLVLRFVKGTFRESYIPTVEDTYRQVISCDKSICTLQITDTTGSHQFPAMQRLSISKGHAFILVYSITSRQSLEELKPIYEQICEIKGSIPIMLVGNKCDESPSREVQSSEAEALARTWKCAFMETSAKLNHNVKELFQELLNLEKRRTVSLSNDYRVAVFGAGGVGKSSLVLRFVKGTFRESYIPTVEDTYRQVISCSICTLQITDTTGSHQFPAMQRLSISKGHAFILVYSITSRQSLEELKPIYEQICEIKSIPIMLVGNKCDESPSREVQSSEAEALARTWKCAFMETSAKLNHNVKELFQELLNLEKRRTVSL

InterPro domains:
  IPR001806 Small GTPase [PF00071] (10-167)
  IPR001806 Small GTPase [PS51421] (3-199)
  IPR001806 Small GTPase [SM00174] (10-170)
  IPR005225 Small GTP-binding domain [TIGR00231] (6-165)
  IPR020849 Small GTPase, Ras-type [PTHR24070] (7-191)
  IPR027417 P-loop containing nucleoside triphosphate hydrolase [G3DSA:3.40.50.300] (5-176)
  IPR027417 P-loop containing nucleoside triphosphate hydrolase [SSF52540] (6-168)

B-factor: mean 26.38, std 9.65, range [13.2, 79.74]

CATH classification: 3.40.50.300

Secondary structure (DSSP, 8-state):
-EEEEEEE--TTSSHHHHHHHHHT----SS----S-EEEEEEEEETTEEEEEEEEE--S-SS-HHHHHHHHHH-SEEEEEEETT-HHHHHTTHHHHHHHHHHH----EEEEEE-GGGGGG--S-HHHHHHHHHHHT-EEEE-BTTTTBSHHHHHHHHHHT--SS-EE-/---EEEEEE--TTSSHHHHHHHHHH----SS----S-EEEEEEEE--EEEEEEEE--SSS--HHHHHHHHHH-SEEEEEEETT-HHHHHTHHHHHHHHHHH----EEEEEE-TT-GGG--S-HHHHHHHHHHHT-EEEE-BTTTTBSHHHHHHHHHHH--SS--B-